Protein AF-A0A944ENP1-F1 (afdb_monomer)

Sequence (180 aa):
MDIEHIDDWATVREHRFENLIALCPTCHRRKGSGPDQIDRKSLRQYKTNLGILNHRYGDTERRLIEVFANLLVKGKIAEDRIIRLGVGSDLLLWYLIQDGYLESRYPDELDVSTSTHQLFRFTPPGIAFLRRWMGARPLDVEDQEPDTAVTYSSEVPQPQRLLQPLSARRKPDDDRSSRC

Structure (mmCIF, N/CA/C/O backbone):
data_AF-A0A944ENP1-F1
#
_entry.id   AF-A0A944ENP1-F1
#
loop_
_atom_site.group_PDB
_atom_site.id
_atom_site.type_symbol
_atom_site.label_atom_id
_atom_site.label_alt_id
_atom_site.label_comp_id
_atom_site.label_asym_id
_atom_site.label_entity_id
_atom_site.label_seq_id
_atom_site.pdbx_PDB_ins_code
_atom_site.Cartn_x
_atom_site.Cartn_y
_atom_site.Cartn_z
_atom_site.occupancy
_atom_site.B_iso_or_equiv
_atom_site.auth_seq_id
_atom_site.auth_comp_id
_atom_site.auth_asym_id
_atom_site.auth_atom_id
_atom_site.pdbx_PDB_model_num
ATOM 1 N N . MET A 1 1 ? -3.125 6.177 25.059 1.00 73.44 1 MET A N 1
ATOM 2 C CA . MET A 1 1 ? -3.191 5.270 23.895 1.00 73.44 1 MET A CA 1
ATOM 3 C C . MET A 1 1 ? -3.490 3.939 24.511 1.00 73.44 1 MET A C 1
ATOM 5 O O . MET A 1 1 ? -2.678 3.502 25.316 1.00 73.44 1 MET A O 1
ATOM 9 N N . ASP A 1 2 ? -4.646 3.371 24.195 1.00 81.00 2 ASP A N 1
ATOM 10 C CA . ASP A 1 2 ? -5.195 2.242 24.942 1.00 81.00 2 ASP A CA 1
ATOM 11 C C . ASP A 1 2 ? -5.498 1.095 23.976 1.00 81.00 2 ASP A C 1
ATOM 13 O O . ASP A 1 2 ? -5.860 1.323 22.815 1.00 81.00 2 ASP A O 1
ATOM 17 N N . ILE A 1 3 ? -5.279 -0.138 24.435 1.00 84.38 3 ILE A N 1
ATOM 18 C CA . ILE A 1 3 ? -5.545 -1.347 23.653 1.00 84.38 3 ILE A CA 1
ATOM 19 C C . ILE A 1 3 ? -7.018 -1.699 23.830 1.00 84.38 3 ILE A C 1
ATOM 21 O O . ILE A 1 3 ? -7.479 -1.898 24.950 1.00 84.38 3 ILE A O 1
ATOM 25 N N . GLU A 1 4 ? -7.731 -1.796 22.716 1.00 86.44 4 GLU A N 1
ATOM 26 C CA . GLU A 1 4 ? -9.165 -2.049 22.669 1.00 86.44 4 GLU A CA 1
ATOM 27 C C . GLU A 1 4 ? -9.454 -3.273 21.800 1.00 86.44 4 GLU A C 1
ATOM 29 O O . GLU A 1 4 ? -8.759 -3.532 20.811 1.00 86.44 4 GLU A O 1
ATOM 34 N N . HIS A 1 5 ? -10.497 -4.025 22.144 1.00 89.50 5 HIS A N 1
ATOM 35 C CA . HIS A 1 5 ? -10.976 -5.098 21.281 1.00 89.50 5 HIS A CA 1
ATOM 36 C C . HIS A 1 5 ? -11.841 -4.531 20.155 1.00 89.50 5 HIS A C 1
ATOM 38 O O . HIS A 1 5 ? -12.653 -3.641 20.383 1.00 89.50 5 HIS A O 1
ATOM 44 N N . ILE A 1 6 ? -11.719 -5.031 18.931 1.00 86.75 6 ILE A N 1
ATOM 45 C CA . ILE A 1 6 ? -12.570 -4.601 17.816 1.00 86.75 6 ILE A CA 1
ATOM 46 C C . ILE A 1 6 ? -14.000 -5.106 18.045 1.00 86.75 6 ILE A C 1
ATOM 48 O O . ILE A 1 6 ? -14.955 -4.326 18.019 1.00 86.75 6 ILE A O 1
ATOM 52 N N . ASP A 1 7 ? -14.131 -6.400 18.324 1.00 86.88 7 ASP A N 1
ATOM 53 C CA . ASP A 1 7 ? -15.343 -7.024 18.839 1.00 86.88 7 ASP A CA 1
ATOM 54 C C . ASP A 1 7 ? -15.352 -6.975 20.358 1.00 86.88 7 ASP A C 1
ATOM 56 O O . ASP A 1 7 ? -14.333 -7.216 21.001 1.00 86.88 7 ASP A O 1
ATOM 60 N N . ASP A 1 8 ? -16.507 -6.679 20.944 1.00 84.44 8 ASP A N 1
ATOM 61 C CA . ASP A 1 8 ? -16.582 -6.404 22.373 1.00 84.44 8 ASP A CA 1
ATOM 62 C C . ASP A 1 8 ? -16.175 -7.616 23.212 1.00 84.44 8 ASP A C 1
ATOM 64 O O . ASP A 1 8 ? -16.537 -8.762 22.923 1.00 84.44 8 ASP A O 1
ATOM 68 N N . TRP A 1 9 ? -15.468 -7.338 24.310 1.00 83.06 9 TRP A N 1
ATOM 69 C CA . TRP A 1 9 ? -15.033 -8.346 25.275 1.00 83.06 9 TRP A CA 1
ATOM 70 C C . TRP A 1 9 ? -16.172 -9.267 25.721 1.00 83.06 9 TRP A C 1
ATOM 72 O O . TRP A 1 9 ? -15.965 -10.467 25.877 1.00 83.06 9 TRP A O 1
ATOM 82 N N . ALA A 1 10 ? -17.384 -8.722 25.876 1.00 83.44 10 ALA A N 1
ATOM 83 C CA . ALA A 1 10 ? -18.570 -9.474 26.278 1.00 83.44 10 ALA A CA 1
ATOM 84 C C . ALA A 1 10 ? -18.846 -10.691 25.378 1.00 83.44 10 ALA A C 1
ATOM 86 O O . ALA A 1 10 ? -19.306 -11.718 25.885 1.00 83.44 10 ALA A O 1
ATOM 87 N N . THR A 1 11 ? -18.530 -10.573 24.086 1.00 82.38 11 THR A N 1
ATOM 88 C CA . THR A 1 11 ? -18.784 -11.583 23.055 1.00 82.38 11 THR A CA 1
ATOM 89 C C . THR A 1 11 ? -17.608 -12.540 22.893 1.00 82.38 11 THR A C 1
ATOM 91 O O . THR A 1 11 ? -17.817 -13.743 22.793 1.00 82.38 11 THR A O 1
ATOM 94 N N . VAL A 1 12 ? -16.380 -12.014 22.862 1.00 84.00 12 VAL A N 1
ATOM 95 C CA . VAL A 1 12 ? -15.192 -12.785 22.456 1.00 84.00 12 VAL A CA 1
ATOM 96 C C . VAL A 1 12 ? -14.441 -13.362 23.660 1.00 84.00 12 VAL A C 1
ATOM 98 O O . VAL A 1 12 ? -14.035 -14.516 23.626 1.00 84.00 12 VAL A O 1
ATOM 101 N N . ARG A 1 13 ? -14.308 -12.606 24.760 1.00 85.44 13 ARG A N 1
ATOM 102 C CA . ARG A 1 13 ? -13.636 -13.026 26.013 1.00 85.44 13 ARG A CA 1
ATOM 103 C C . ARG A 1 13 ? -12.227 -13.620 25.844 1.00 85.44 13 ARG A C 1
ATOM 105 O O . ARG A 1 13 ? -11.740 -14.326 26.722 1.00 85.44 13 ARG A O 1
ATOM 112 N N . GLU A 1 14 ? -11.550 -13.299 24.745 1.00 85.38 14 GLU A N 1
ATOM 113 C CA . GLU A 1 14 ? -10.177 -13.710 24.456 1.00 85.38 14 GLU 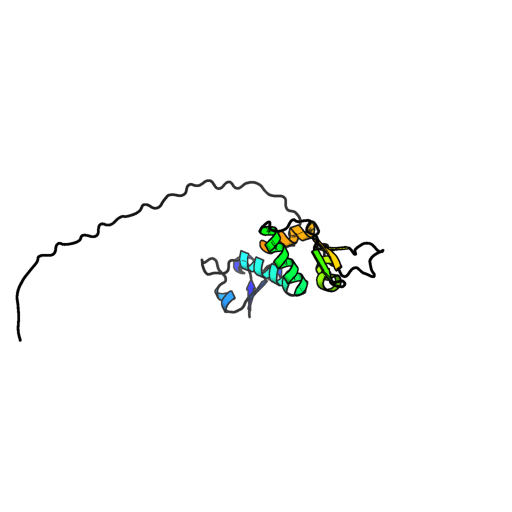A CA 1
ATOM 114 C C . GLU A 1 14 ? -9.365 -12.538 23.886 1.00 85.38 14 GLU A C 1
ATOM 116 O O . GLU A 1 14 ? -9.868 -11.686 23.147 1.00 85.38 14 GLU A O 1
ATOM 121 N N . HIS A 1 15 ? -8.080 -12.483 24.238 1.00 84.94 15 HIS A N 1
ATOM 122 C CA . HIS A 1 15 ? -7.130 -11.479 23.752 1.00 84.94 15 HIS A CA 1
ATOM 123 C C . HIS A 1 15 ? -6.390 -11.987 22.513 1.00 84.94 15 HIS A C 1
ATOM 125 O O . HIS A 1 15 ? -5.171 -12.145 22.518 1.00 84.94 15 HIS A O 1
ATOM 131 N N . ARG A 1 16 ? -7.129 -12.272 21.441 1.00 80.25 16 ARG A N 1
ATOM 132 C CA . ARG A 1 16 ? -6.518 -12.655 20.166 1.00 80.25 16 ARG A CA 1
ATOM 133 C C . ARG A 1 16 ? -5.921 -11.448 19.480 1.00 80.25 16 ARG A C 1
ATOM 135 O O . ARG A 1 16 ? -6.580 -10.409 19.405 1.00 80.25 16 ARG A O 1
ATOM 142 N N . PHE A 1 17 ? -4.711 -11.603 18.939 1.00 79.94 17 PHE A N 1
ATOM 143 C CA . PHE A 1 17 ? -4.033 -10.518 18.242 1.00 79.94 17 PHE A CA 1
ATOM 144 C C . PHE A 1 17 ? -4.961 -9.919 17.198 1.00 79.94 17 PHE A C 1
ATOM 146 O O . PHE A 1 17 ? -5.159 -8.718 17.255 1.00 79.94 17 PHE A O 1
ATOM 153 N N . GLU A 1 18 ? -5.624 -10.730 16.364 1.00 77.75 18 GLU A N 1
ATOM 154 C CA . GLU A 1 18 ? -6.615 -10.350 15.336 1.00 77.75 18 GLU A CA 1
ATOM 155 C C . GLU A 1 18 ? -7.748 -9.440 15.839 1.00 77.75 18 GLU A C 1
ATOM 157 O O . GLU A 1 18 ? -8.203 -8.572 15.091 1.00 77.75 18 GLU A O 1
ATOM 162 N N . ASN A 1 19 ? -8.135 -9.541 17.111 1.00 86.12 19 ASN A N 1
ATOM 163 C CA . ASN A 1 19 ? -9.206 -8.740 17.698 1.00 86.12 19 ASN A CA 1
ATOM 164 C C . ASN A 1 19 ? -8.705 -7.500 18.464 1.00 86.12 19 ASN A C 1
ATOM 166 O O . ASN A 1 19 ? -9.516 -6.693 18.889 1.00 86.12 19 ASN A O 1
ATOM 170 N N . LEU A 1 20 ? -7.397 -7.295 18.644 1.00 88.12 20 LEU A N 1
ATOM 171 C CA . LEU A 1 20 ? -6.864 -6.146 19.393 1.00 88.12 20 LEU A CA 1
ATOM 172 C C . LEU A 1 20 ? -6.434 -4.997 18.472 1.00 88.12 20 LEU A C 1
ATOM 174 O O . LEU A 1 20 ? -5.829 -5.227 17.424 1.00 88.12 20 LEU A O 1
ATOM 178 N N . ILE A 1 21 ? -6.707 -3.753 18.858 1.00 87.69 21 ILE A N 1
ATOM 179 C CA . ILE A 1 21 ? -6.248 -2.552 18.154 1.00 87.69 21 ILE A CA 1
ATOM 180 C C . ILE A 1 21 ? -5.900 -1.441 19.149 1.00 87.69 21 ILE A C 1
ATOM 182 O O . ILE A 1 21 ? -6.599 -1.237 20.137 1.00 87.69 21 ILE A O 1
ATOM 186 N N . ALA A 1 22 ? -4.810 -0.713 18.904 1.00 88.56 22 ALA A N 1
ATOM 187 C CA . ALA A 1 22 ? -4.442 0.440 19.721 1.00 88.56 22 ALA A CA 1
ATOM 188 C C . ALA A 1 22 ? -5.156 1.696 19.201 1.00 88.56 22 ALA A C 1
ATOM 190 O O . ALA A 1 22 ? -4.970 2.083 18.046 1.00 88.56 22 ALA A O 1
ATOM 191 N N . LEU A 1 23 ? -5.962 2.340 20.049 1.00 87.75 23 LEU A N 1
ATOM 192 C CA . LEU A 1 23 ? -6.704 3.556 19.707 1.00 87.75 23 LEU A CA 1
ATOM 193 C C . LEU A 1 23 ? -6.290 4.733 20.599 1.00 87.75 23 LEU A C 1
ATOM 195 O O . LEU A 1 23 ? -5.927 4.582 21.769 1.00 87.75 23 LEU A O 1
ATOM 199 N N . CYS A 1 24 ? -6.365 5.946 20.045 1.00 87.81 24 CYS A N 1
ATOM 200 C CA . CYS A 1 24 ? -6.223 7.169 20.832 1.00 87.81 24 CYS A CA 1
ATOM 201 C C . CYS A 1 24 ? -7.519 7.463 21.613 1.00 87.81 24 CYS A C 1
ATOM 203 O O . CYS A 1 24 ? -8.584 6.983 21.215 1.00 87.81 24 CYS A O 1
ATOM 205 N N . PRO A 1 25 ? -7.486 8.308 22.661 1.00 86.56 25 PRO A N 1
ATOM 206 C CA . PRO A 1 25 ? -8.666 8.582 23.495 1.00 86.56 25 PRO A CA 1
ATOM 207 C C . PRO A 1 25 ? -9.883 9.120 22.724 1.00 86.56 25 PRO A C 1
ATOM 209 O O . PRO A 1 25 ? -11.031 8.962 23.139 1.00 86.56 25 PRO A O 1
ATOM 212 N N . THR A 1 26 ? -9.657 9.782 21.588 1.00 87.88 26 THR A N 1
ATOM 213 C CA . THR A 1 26 ? -10.735 10.277 20.722 1.00 87.88 26 THR A CA 1
ATOM 214 C C . THR A 1 26 ? -11.345 9.158 19.884 1.00 87.88 26 THR A C 1
ATOM 216 O O . THR A 1 26 ? -12.565 9.055 19.824 1.00 87.88 26 THR A O 1
ATOM 219 N N . CYS A 1 27 ? -10.526 8.304 19.262 1.00 86.50 27 CYS A N 1
ATOM 220 C CA . CYS A 1 27 ? -11.020 7.174 18.471 1.00 86.50 27 CYS A CA 1
ATOM 221 C C . CYS A 1 27 ? -11.661 6.099 19.353 1.00 86.50 27 CYS A C 1
ATOM 223 O O . CYS A 1 27 ? -12.649 5.498 18.947 1.00 86.50 27 CYS A O 1
ATOM 225 N N . HIS A 1 28 ? -11.152 5.914 20.574 1.00 88.56 28 HIS A N 1
ATOM 226 C CA . HIS A 1 28 ? -11.710 4.998 21.567 1.00 88.56 28 HIS A CA 1
ATOM 227 C C . HIS A 1 28 ? -13.157 5.363 21.924 1.00 88.56 28 HIS A C 1
ATOM 229 O O . HIS A 1 28 ? -14.058 4.548 21.762 1.00 88.56 28 HIS A O 1
ATOM 235 N N . ARG A 1 29 ? -13.415 6.641 22.244 1.00 87.06 29 ARG A N 1
ATOM 236 C CA . ARG A 1 29 ? -14.772 7.166 22.507 1.00 87.06 29 ARG A CA 1
ATOM 237 C C . ARG A 1 29 ? -15.711 7.133 21.303 1.00 87.06 29 ARG A C 1
ATOM 239 O O . ARG A 1 29 ? -16.916 7.277 21.478 1.00 87.06 29 ARG A O 1
ATOM 246 N N . ARG A 1 30 ? -15.160 7.020 20.093 1.00 88.44 30 ARG A N 1
ATOM 247 C CA . ARG A 1 30 ? -15.928 6.942 18.850 1.00 88.44 30 ARG A CA 1
ATOM 248 C C . ARG A 1 30 ? -16.179 5.506 18.399 1.00 88.44 30 ARG A C 1
ATOM 250 O O . ARG A 1 30 ? -16.817 5.337 17.372 1.00 88.44 30 ARG A O 1
ATOM 257 N N . LYS A 1 31 ? -15.681 4.473 19.081 1.00 87.88 31 LYS A N 1
ATOM 258 C CA . LYS A 1 31 ? -15.993 3.081 18.730 1.00 87.88 31 LYS A CA 1
ATOM 259 C C . LYS A 1 31 ? -17.469 2.801 19.044 1.00 87.88 31 LYS A C 1
ATOM 261 O O . LYS A 1 31 ? -17.883 2.896 20.195 1.00 87.88 31 LYS A O 1
ATOM 266 N N . GLY A 1 32 ? -18.254 2.398 18.044 1.00 84.06 32 GLY A N 1
ATOM 267 C CA . GLY A 1 32 ? -19.673 2.097 18.247 1.00 84.06 32 GLY A CA 1
ATOM 268 C C . GLY A 1 32 ? -20.470 1.950 16.952 1.00 84.06 32 GLY A C 1
ATOM 269 O O . GLY A 1 32 ? -19.908 1.887 15.864 1.00 84.06 32 GLY A O 1
ATOM 270 N N . SER A 1 33 ? -21.798 1.896 17.077 1.00 74.88 33 SER A N 1
ATOM 271 C CA . SER A 1 33 ? -22.729 1.619 15.963 1.00 74.88 33 SER A CA 1
ATOM 272 C C . SER A 1 33 ? -23.537 2.844 15.496 1.00 74.88 33 SER A C 1
ATOM 274 O O . SER A 1 33 ? -24.514 2.691 14.769 1.00 74.88 33 SER A O 1
ATOM 276 N N . GLY A 1 34 ? -23.204 4.046 15.975 1.00 79.62 34 GLY A N 1
ATOM 277 C CA . GLY A 1 34 ? -23.923 5.287 15.654 1.00 79.62 34 GLY A CA 1
ATOM 278 C C . GLY A 1 34 ? -23.440 5.968 14.362 1.00 79.62 34 GLY A C 1
ATOM 279 O O . GLY A 1 34 ? -22.365 5.637 13.871 1.00 79.62 34 GLY A O 1
ATOM 280 N N . PRO A 1 35 ? -24.185 6.964 13.840 1.00 72.19 35 PRO A N 1
ATOM 281 C CA . PRO A 1 35 ? -23.873 7.637 12.571 1.00 72.19 35 PRO A CA 1
ATOM 282 C C . PRO A 1 35 ? -22.510 8.355 12.547 1.00 72.19 35 PRO A C 1
ATOM 284 O O . PRO A 1 35 ? -21.893 8.431 11.491 1.00 72.19 35 PRO A O 1
ATOM 287 N N . ASP A 1 36 ? -22.005 8.805 13.704 1.00 80.94 36 ASP A N 1
ATOM 288 C CA . ASP A 1 36 ? -20.688 9.461 13.844 1.00 80.94 36 ASP A CA 1
ATOM 289 C C . ASP A 1 36 ? -19.614 8.569 14.503 1.00 80.94 36 ASP A C 1
ATOM 291 O O . ASP A 1 36 ? -18.509 9.028 14.843 1.00 80.94 36 ASP A O 1
ATOM 295 N N . GLN A 1 37 ? -19.942 7.292 14.710 1.00 89.31 37 GLN A N 1
ATOM 296 C CA . GLN A 1 37 ? -19.083 6.306 15.357 1.00 89.31 37 GLN A CA 1
ATOM 297 C C . GLN A 1 37 ? -18.292 5.506 14.314 1.00 89.31 37 GLN A C 1
ATOM 299 O O . GLN A 1 37 ? -18.708 5.327 13.174 1.00 89.31 37 GLN A O 1
ATOM 304 N N . ILE A 1 38 ? -17.118 5.038 14.713 1.00 84.06 38 ILE A N 1
ATOM 305 C CA . ILE A 1 38 ? -16.268 4.143 13.947 1.00 84.06 38 ILE A CA 1
ATOM 306 C C . ILE A 1 38 ? -16.832 2.738 14.124 1.00 84.06 38 ILE A C 1
ATOM 308 O O . ILE A 1 38 ? -16.809 2.175 15.225 1.00 84.06 38 ILE A O 1
ATOM 312 N N . ASP A 1 39 ? -17.331 2.182 13.029 1.00 85.62 39 ASP A N 1
ATOM 313 C CA . ASP A 1 39 ? -17.854 0.831 13.012 1.00 85.62 39 ASP A CA 1
ATOM 314 C C . ASP A 1 39 ? -16.726 -0.212 13.096 1.00 85.62 39 ASP A C 1
ATOM 316 O O . ASP A 1 39 ? -15.553 0.021 12.783 1.00 85.62 39 ASP A O 1
ATOM 320 N N . ARG A 1 40 ? -17.092 -1.426 13.519 1.00 84.94 40 ARG A N 1
ATOM 321 C CA . ARG A 1 40 ? -16.131 -2.531 13.660 1.00 84.94 40 ARG A CA 1
ATOM 322 C C . ARG A 1 40 ? -15.489 -2.895 12.325 1.00 84.94 40 ARG A C 1
ATOM 324 O O . ARG A 1 40 ? -14.326 -3.290 12.292 1.00 84.94 40 ARG A O 1
ATOM 331 N N . LYS A 1 41 ? -16.225 -2.742 11.219 1.00 81.56 41 LYS A N 1
ATOM 332 C CA . LYS A 1 41 ? -15.702 -2.977 9.871 1.00 81.56 41 LYS A CA 1
ATOM 333 C C . LYS A 1 41 ? -14.566 -2.005 9.553 1.00 81.56 41 LYS A C 1
ATOM 335 O O . LYS A 1 41 ? -13.502 -2.476 9.160 1.00 81.56 41 LYS A O 1
ATOM 340 N N . SER A 1 42 ? -14.733 -0.705 9.810 1.00 79.19 42 SER A N 1
ATOM 341 C CA . SER A 1 42 ? -13.663 0.284 9.631 1.00 79.19 42 SER A CA 1
ATOM 342 C C . SER A 1 42 ? -12.485 0.042 10.570 1.00 79.19 42 SER A C 1
ATOM 344 O O . SER A 1 42 ? -11.348 0.259 10.170 1.00 79.19 42 SER A O 1
ATOM 346 N N . LEU A 1 43 ? -12.705 -0.445 11.797 1.00 85.00 43 LEU A N 1
ATOM 347 C CA . LEU A 1 43 ? -11.597 -0.792 12.700 1.00 85.00 43 LEU A CA 1
ATOM 348 C C . LEU A 1 43 ? -10.778 -1.986 12.191 1.00 85.00 43 LEU A C 1
ATOM 350 O O . LEU A 1 43 ? -9.548 -1.921 12.199 1.00 85.00 43 LEU A O 1
ATOM 354 N N . ARG A 1 44 ? -11.430 -3.049 11.695 1.00 82.81 44 ARG A N 1
ATOM 355 C CA . ARG A 1 44 ? -10.731 -4.173 11.041 1.00 82.81 44 ARG A CA 1
ATOM 356 C C . ARG A 1 44 ? -9.969 -3.698 9.808 1.00 82.81 44 ARG A C 1
ATOM 358 O O . ARG A 1 44 ? -8.799 -4.025 9.649 1.00 82.81 44 ARG A O 1
ATOM 365 N N . GLN A 1 45 ? -10.613 -2.864 8.997 1.00 77.25 45 GLN A N 1
ATOM 366 C CA . GLN A 1 45 ? -10.030 -2.251 7.810 1.00 77.25 45 GLN A CA 1
ATOM 367 C C . GLN A 1 45 ? -8.774 -1.436 8.143 1.00 77.25 45 GLN A C 1
ATOM 369 O O . GLN A 1 45 ? -7.717 -1.618 7.543 1.00 77.25 45 GLN A O 1
ATOM 374 N N . TYR A 1 46 ? -8.878 -0.560 9.142 1.00 79.62 46 TYR A N 1
ATOM 375 C CA . TYR A 1 46 ? -7.779 0.266 9.620 1.00 79.62 46 TYR A CA 1
ATOM 376 C C . TYR A 1 46 ? -6.624 -0.592 10.136 1.00 79.62 46 TYR A C 1
ATOM 378 O O . TYR A 1 46 ? -5.473 -0.319 9.816 1.00 79.62 46 TYR A O 1
ATOM 386 N N . LYS A 1 47 ? -6.914 -1.674 10.861 1.00 80.69 47 LYS A N 1
ATOM 387 C CA . LYS A 1 47 ? -5.898 -2.599 11.360 1.00 80.69 47 L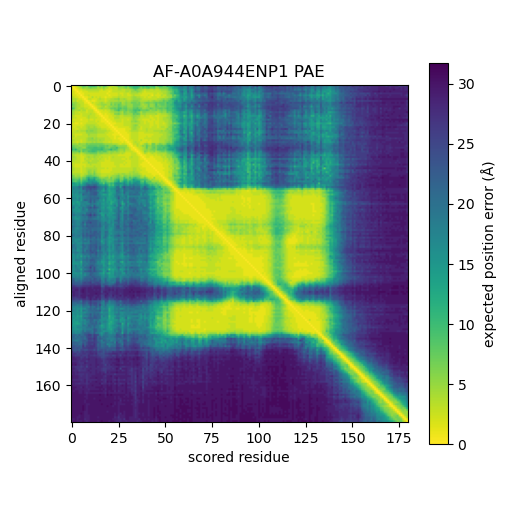YS A CA 1
ATOM 388 C C . LYS A 1 47 ? -5.177 -3.375 10.260 1.00 80.69 47 LYS A C 1
ATOM 390 O O . LYS A 1 47 ? -3.953 -3.461 10.300 1.00 80.69 47 LYS A O 1
ATOM 395 N N . THR A 1 48 ? -5.906 -3.932 9.296 1.00 70.94 48 THR A N 1
ATOM 396 C CA . THR A 1 48 ? -5.304 -4.595 8.130 1.00 70.94 48 THR A CA 1
ATOM 397 C C . THR A 1 48 ? -4.380 -3.624 7.406 1.00 70.94 48 THR A C 1
ATOM 399 O O . THR A 1 48 ? -3.227 -3.953 7.130 1.00 70.94 48 THR A O 1
ATOM 402 N N . ASN A 1 49 ? -4.850 -2.394 7.186 1.00 68.75 49 ASN A N 1
ATOM 403 C CA . ASN A 1 49 ? -4.041 -1.355 6.571 1.00 68.75 49 ASN A CA 1
ATOM 404 C C . ASN A 1 49 ? -2.818 -1.025 7.429 1.00 68.75 49 ASN A C 1
ATOM 406 O O . ASN A 1 49 ? -1.728 -0.966 6.887 1.00 68.75 49 ASN A O 1
ATOM 410 N N . LEU A 1 50 ? -2.938 -0.888 8.752 1.00 71.44 50 LEU A N 1
ATOM 411 C CA . LEU A 1 50 ? -1.785 -0.672 9.633 1.00 71.44 50 LEU A CA 1
ATOM 412 C C . LEU A 1 50 ? -0.761 -1.810 9.555 1.00 71.44 50 LEU A C 1
ATOM 414 O O . LEU A 1 50 ? 0.433 -1.529 9.541 1.00 71.44 50 LEU A O 1
ATOM 418 N N . GLY A 1 51 ? -1.198 -3.069 9.477 1.00 64.25 51 GLY A N 1
ATOM 419 C CA . GLY A 1 51 ? -0.301 -4.221 9.339 1.00 64.25 51 GLY A CA 1
ATOM 420 C C . GLY A 1 51 ? 0.509 -4.188 8.041 1.00 64.25 51 GLY A C 1
ATOM 421 O O . GLY A 1 51 ? 1.699 -4.494 8.044 1.00 64.25 51 GLY A O 1
ATOM 422 N N . ILE A 1 52 ? -0.113 -3.741 6.948 1.00 60.53 52 ILE A N 1
ATOM 423 C CA . ILE A 1 52 ? 0.546 -3.595 5.645 1.00 60.53 52 ILE A CA 1
ATOM 424 C C . ILE A 1 52 ? 1.412 -2.321 5.593 1.00 60.53 52 ILE A C 1
ATOM 426 O O . ILE A 1 52 ? 2.518 -2.331 5.052 1.00 60.53 52 ILE A O 1
ATOM 430 N N . LEU A 1 53 ? 0.919 -1.223 6.170 1.00 56.34 53 LEU A N 1
ATOM 431 C CA . LEU A 1 53 ? 1.515 0.110 6.093 1.00 56.34 53 LEU A CA 1
ATOM 432 C C . LEU A 1 53 ? 2.714 0.297 7.027 1.00 56.34 53 LEU A C 1
ATOM 434 O O . LEU A 1 53 ? 3.623 1.038 6.663 1.00 56.34 53 LEU A O 1
ATOM 438 N N . ASN A 1 54 ? 2.723 -0.317 8.217 1.00 61.19 54 ASN A N 1
ATOM 439 C CA . ASN A 1 54 ? 3.716 0.046 9.231 1.00 61.19 54 ASN A CA 1
ATOM 440 C C . ASN A 1 54 ? 5.063 -0.671 9.120 1.00 61.19 54 ASN A C 1
ATOM 442 O O . ASN A 1 54 ? 6.028 -0.115 9.634 1.00 61.19 54 ASN A O 1
ATOM 446 N N . HIS A 1 55 ? 5.189 -1.837 8.469 1.00 60.38 55 HIS A N 1
ATOM 447 C CA . HIS A 1 55 ? 6.483 -2.549 8.495 1.00 60.38 55 HIS A CA 1
ATOM 448 C C . HIS A 1 55 ? 6.909 -3.317 7.237 1.00 60.38 55 HIS A C 1
ATOM 450 O O . HIS A 1 55 ? 8.064 -3.735 7.199 1.00 60.38 55 HIS A O 1
ATOM 456 N N . ARG A 1 56 ? 6.057 -3.507 6.217 1.00 73.62 56 ARG A N 1
ATOM 457 C CA . ARG A 1 56 ? 6.446 -4.306 5.036 1.00 73.62 56 ARG A CA 1
ATOM 458 C C . ARG A 1 56 ? 6.804 -3.475 3.807 1.00 73.62 56 ARG A C 1
ATOM 460 O O . ARG A 1 56 ? 7.802 -3.784 3.177 1.00 73.62 56 ARG A O 1
ATOM 467 N N . TYR A 1 57 ? 6.037 -2.428 3.489 1.00 84.75 57 TYR A N 1
ATOM 468 C CA . TYR A 1 57 ? 6.273 -1.615 2.287 1.00 84.75 57 TYR A CA 1
ATOM 469 C C . TYR A 1 57 ? 6.785 -0.207 2.613 1.00 84.75 57 TYR A C 1
ATOM 471 O O . TYR A 1 57 ? 6.216 0.515 3.443 1.00 84.75 57 TYR A O 1
ATOM 479 N N . GLY A 1 58 ? 7.844 0.206 1.916 1.00 83.81 58 GLY A N 1
ATOM 480 C CA . GLY A 1 58 ? 8.426 1.543 2.013 1.00 83.81 58 GLY A CA 1
ATOM 481 C C . GLY A 1 58 ? 7.507 2.642 1.463 1.00 83.81 58 GLY A C 1
ATOM 482 O O . GLY A 1 58 ? 6.474 2.376 0.849 1.00 83.81 58 GLY A O 1
ATOM 483 N N . ASP A 1 59 ? 7.877 3.911 1.659 1.00 85.69 59 ASP A N 1
ATOM 484 C CA . ASP A 1 59 ? 7.070 5.051 1.186 1.00 85.69 59 ASP A CA 1
ATOM 485 C C . ASP A 1 59 ? 6.872 5.045 -0.338 1.00 85.69 59 ASP A C 1
ATOM 487 O O . ASP A 1 59 ? 5.776 5.335 -0.823 1.00 85.69 59 ASP A O 1
ATOM 491 N N . THR A 1 60 ? 7.916 4.702 -1.099 1.00 89.94 60 THR A N 1
ATOM 492 C CA . THR A 1 60 ? 7.862 4.633 -2.567 1.00 89.94 60 THR A CA 1
ATOM 493 C C . THR A 1 60 ? 6.880 3.565 -3.036 1.00 89.94 60 THR A C 1
ATOM 495 O O . THR A 1 60 ? 6.022 3.847 -3.873 1.00 89.94 60 THR A O 1
ATOM 498 N N . GLU A 1 61 ? 6.953 2.367 -2.458 1.00 90.94 61 GLU A N 1
ATOM 499 C CA . GLU A 1 61 ? 6.036 1.262 -2.750 1.00 90.94 61 GLU A CA 1
ATOM 500 C C . GLU A 1 61 ? 4.601 1.647 -2.413 1.00 90.94 61 GLU A C 1
ATOM 502 O O . GLU A 1 61 ? 3.714 1.510 -3.250 1.00 90.94 61 GLU A O 1
ATOM 507 N N . ARG A 1 62 ? 4.372 2.222 -1.225 1.00 87.25 62 ARG A N 1
ATOM 508 C CA . ARG A 1 62 ? 3.041 2.674 -0.799 1.00 87.25 62 ARG A CA 1
ATOM 509 C C . ARG A 1 62 ? 2.440 3.691 -1.767 1.00 87.25 62 ARG A C 1
ATOM 511 O O . ARG A 1 62 ? 1.281 3.548 -2.153 1.00 87.25 62 ARG A O 1
ATOM 518 N N . ARG A 1 63 ? 3.226 4.674 -2.216 1.00 90.00 63 ARG A N 1
ATOM 519 C CA . ARG A 1 63 ? 2.779 5.6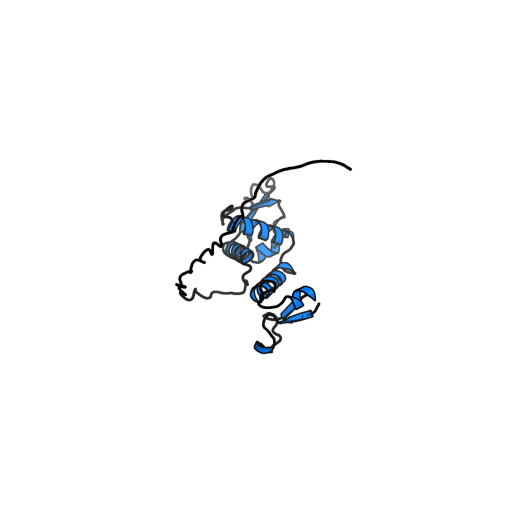56 -3.218 1.00 90.00 63 ARG A CA 1
ATOM 520 C C . ARG A 1 63 ? 2.482 5.008 -4.566 1.00 90.00 63 ARG A C 1
ATOM 522 O O . ARG A 1 63 ? 1.487 5.361 -5.195 1.00 90.00 63 ARG A O 1
ATOM 529 N N . LEU A 1 64 ? 3.315 4.066 -5.009 1.00 92.25 64 LEU A N 1
ATOM 530 C CA . LEU A 1 64 ? 3.083 3.333 -6.252 1.00 92.25 64 LEU A CA 1
ATOM 531 C C . LEU A 1 64 ? 1.752 2.572 -6.188 1.00 92.25 64 LEU A C 1
ATOM 533 O O . LEU A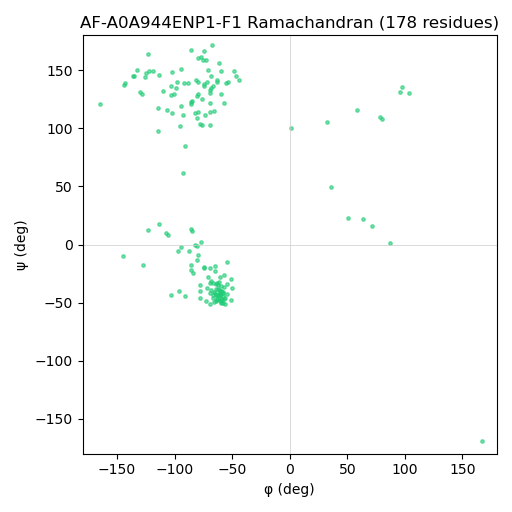 1 64 ? 0.914 2.729 -7.075 1.00 92.25 64 LEU A O 1
ATOM 537 N N . ILE A 1 65 ? 1.538 1.807 -5.116 1.00 91.06 65 ILE A N 1
ATOM 538 C CA . ILE A 1 65 ? 0.308 1.048 -4.863 1.00 91.06 65 ILE A CA 1
ATOM 539 C C . ILE A 1 65 ? -0.904 1.980 -4.881 1.00 91.06 65 ILE A C 1
ATOM 541 O O . ILE A 1 65 ? -1.859 1.727 -5.610 1.00 91.06 65 ILE A O 1
ATOM 545 N N . GLU A 1 66 ? -0.861 3.081 -4.128 1.00 87.44 66 GLU A N 1
ATOM 546 C CA . GLU A 1 66 ? -1.971 4.030 -4.032 1.00 87.44 66 GLU A CA 1
ATOM 547 C C . GLU A 1 66 ? -2.331 4.636 -5.394 1.00 87.44 66 GLU A C 1
ATOM 549 O O . GLU A 1 66 ? -3.505 4.668 -5.772 1.00 87.44 66 GLU A O 1
ATOM 554 N N . VAL A 1 67 ? -1.336 5.093 -6.158 1.00 90.50 67 VAL A N 1
ATOM 555 C CA . VAL A 1 67 ? -1.561 5.688 -7.481 1.00 90.50 67 VAL A CA 1
ATOM 556 C C . VAL A 1 67 ? -2.149 4.656 -8.440 1.00 90.50 67 VAL A C 1
ATOM 558 O O . VAL A 1 67 ? -3.163 4.928 -9.088 1.00 90.50 67 VAL A O 1
ATOM 561 N N . PHE A 1 68 ? -1.559 3.463 -8.521 1.00 92.75 68 PHE A N 1
ATOM 562 C CA . PHE A 1 68 ? -1.998 2.439 -9.466 1.00 92.75 68 PHE A CA 1
ATOM 563 C C . PHE A 1 68 ? -3.360 1.858 -9.106 1.00 92.75 68 PHE A C 1
ATOM 565 O O . PHE A 1 68 ? -4.205 1.723 -9.988 1.00 92.75 68 PHE A O 1
ATOM 572 N N . ALA A 1 69 ? -3.627 1.600 -7.827 1.00 89.62 69 ALA A N 1
ATOM 573 C CA . ALA A 1 69 ? -4.929 1.125 -7.380 1.00 89.62 69 ALA A CA 1
ATOM 574 C C . ALA A 1 69 ? -6.041 2.136 -7.717 1.00 89.62 69 ALA A C 1
ATOM 576 O O . ALA A 1 69 ? -7.088 1.765 -8.253 1.00 89.62 69 ALA A O 1
ATOM 577 N N . ASN A 1 70 ? -5.787 3.432 -7.501 1.00 87.19 70 ASN A N 1
ATOM 578 C CA . ASN A 1 70 ? -6.722 4.499 -7.856 1.00 87.19 70 ASN A CA 1
ATOM 579 C C . ASN A 1 70 ? -6.970 4.603 -9.366 1.00 87.19 70 ASN A C 1
ATOM 581 O O . ASN A 1 70 ? -8.109 4.806 -9.795 1.00 87.19 70 ASN A O 1
ATOM 585 N N . LEU A 1 71 ? -5.916 4.518 -10.181 1.00 89.69 71 LEU A N 1
ATOM 586 C CA . LEU A 1 71 ? -6.037 4.596 -11.636 1.00 89.69 71 LEU A CA 1
ATOM 587 C C . LEU A 1 71 ? -6.757 3.372 -12.208 1.00 89.69 71 LEU A C 1
ATOM 589 O O . LEU A 1 71 ? -7.589 3.528 -13.102 1.00 89.69 71 LEU A O 1
ATOM 593 N N . LEU A 1 72 ? -6.473 2.186 -11.669 1.00 89.06 72 LEU A N 1
ATOM 594 C CA . LEU A 1 72 ? -7.061 0.926 -12.105 1.00 89.06 72 LEU A CA 1
ATOM 595 C C . LEU A 1 72 ? -8.568 0.887 -11.829 1.00 89.06 72 LEU A C 1
ATOM 597 O O . LEU A 1 72 ? -9.352 0.627 -12.736 1.00 89.06 72 LEU A O 1
ATOM 601 N N . VAL A 1 73 ? -8.996 1.222 -10.606 1.00 83.44 73 VAL A N 1
ATOM 602 C CA . VAL A 1 73 ? -10.426 1.234 -10.237 1.00 83.44 73 VAL A CA 1
ATOM 603 C C . VAL A 1 73 ? -11.216 2.266 -11.041 1.00 83.44 73 VAL A C 1
ATOM 605 O O . VAL A 1 73 ? -12.371 2.035 -11.387 1.00 83.44 73 VAL A O 1
ATOM 608 N N . LYS A 1 74 ? -10.594 3.396 -11.390 1.00 86.81 74 LYS A N 1
ATOM 609 C CA . LYS A 1 74 ? -11.206 4.418 -12.253 1.00 86.81 74 LYS A CA 1
ATOM 610 C C . LYS A 1 74 ? -11.192 4.040 -13.740 1.00 86.81 74 LYS A C 1
ATOM 612 O O . LYS A 1 74 ? -11.593 4.865 -14.556 1.00 86.81 74 LYS A O 1
ATOM 617 N N . GLY A 1 75 ? -10.689 2.855 -14.099 1.00 87.88 75 GLY A N 1
ATOM 618 C CA . GLY A 1 75 ? -10.574 2.391 -15.482 1.00 87.88 75 GLY A CA 1
ATOM 619 C C . GLY A 1 75 ? -9.634 3.239 -16.343 1.00 87.88 75 GLY A C 1
ATOM 620 O O . GLY A 1 75 ? -9.771 3.263 -17.561 1.00 87.88 75 GLY A O 1
ATOM 621 N N . LYS A 1 76 ? -8.704 3.985 -15.728 1.00 89.25 76 LYS A N 1
ATOM 622 C CA . LYS A 1 76 ? -7.781 4.892 -16.436 1.00 89.25 76 LYS A CA 1
ATOM 623 C C . LYS A 1 76 ? -6.521 4.199 -16.944 1.00 89.25 76 LYS A C 1
ATOM 625 O O . LYS A 1 76 ? -5.813 4.761 -17.776 1.00 89.25 76 LYS A O 1
ATOM 630 N N . ILE A 1 77 ? -6.219 3.018 -16.415 1.00 89.88 77 ILE A N 1
ATOM 631 C CA . ILE A 1 77 ? -5.119 2.163 -16.856 1.00 89.88 77 ILE A CA 1
ATOM 632 C C . ILE A 1 77 ? -5.634 0.736 -17.024 1.00 89.88 77 ILE A C 1
ATOM 634 O O . ILE A 1 77 ? -6.558 0.325 -16.323 1.00 89.88 77 ILE A O 1
ATOM 638 N N . ALA A 1 78 ? -5.022 -0.001 -17.946 1.00 90.69 78 ALA A N 1
ATOM 639 C CA . ALA A 1 78 ? -5.235 -1.433 -18.096 1.00 90.69 78 ALA A CA 1
ATOM 640 C C . ALA A 1 78 ? -4.421 -2.222 -17.055 1.00 90.69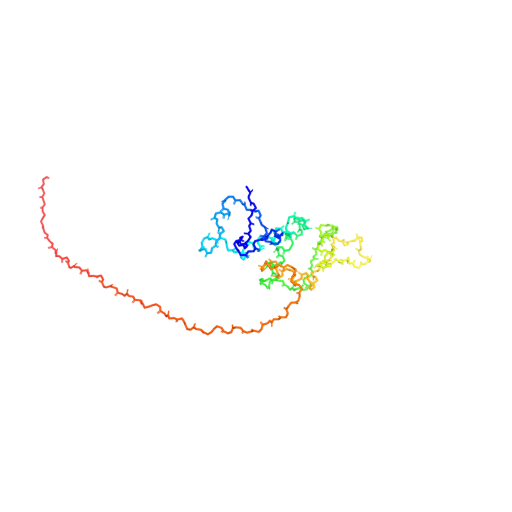 78 ALA A C 1
ATOM 642 O O . ALA A 1 78 ? -3.455 -1.711 -16.484 1.00 90.69 78 ALA A O 1
ATOM 643 N N . GLU A 1 79 ? -4.810 -3.471 -16.817 1.00 88.94 79 GLU A N 1
ATOM 644 C CA . GLU A 1 79 ? -4.151 -4.371 -15.857 1.00 88.94 79 GLU A CA 1
ATOM 645 C C . GLU A 1 79 ? -2.750 -4.791 -16.299 1.00 88.94 79 GLU A C 1
ATOM 647 O O . GLU A 1 79 ? -1.858 -4.969 -15.479 1.00 88.94 79 GLU A O 1
ATOM 652 N N . ASP A 1 80 ? -2.528 -4.887 -17.604 1.00 88.44 80 ASP A N 1
ATOM 653 C CA . ASP A 1 80 ? -1.254 -5.253 -18.218 1.00 88.44 80 ASP A CA 1
ATOM 654 C C . ASP A 1 80 ? -0.313 -4.052 -18.416 1.00 88.44 80 ASP A C 1
ATOM 656 O O . ASP A 1 80 ? 0.695 -4.145 -19.123 1.00 88.44 80 ASP A O 1
ATOM 660 N N . ARG A 1 81 ? -0.620 -2.907 -17.791 1.00 91.31 81 ARG A N 1
ATOM 661 C CA . ARG A 1 81 ? 0.139 -1.666 -17.953 1.00 91.31 81 ARG A CA 1
ATOM 662 C C . ARG A 1 81 ? 1.613 -1.858 -17.590 1.00 91.31 81 ARG A C 1
ATOM 664 O O . ARG A 1 81 ? 1.961 -2.135 -16.445 1.00 91.31 81 ARG A O 1
ATOM 671 N N . ILE A 1 82 ? 2.478 -1.572 -18.561 1.00 91.06 82 ILE A N 1
ATOM 672 C CA . ILE A 1 82 ? 3.928 -1.496 -18.362 1.00 91.06 82 ILE A CA 1
ATOM 673 C C . ILE A 1 82 ? 4.290 -0.148 -17.728 1.00 91.06 82 ILE A C 1
ATOM 675 O O . ILE A 1 82 ? 3.905 0.920 -18.218 1.00 91.06 82 ILE A O 1
ATOM 679 N N . ILE A 1 83 ? 5.060 -0.210 -16.648 1.00 92.00 83 ILE A N 1
ATOM 680 C CA . ILE A 1 83 ? 5.603 0.924 -15.906 1.00 92.00 83 ILE A CA 1
ATOM 681 C C . ILE A 1 83 ? 7.078 1.054 -16.277 1.00 92.00 83 ILE A C 1
ATOM 683 O O . ILE A 1 83 ? 7.822 0.080 -16.220 1.00 92.00 83 ILE A O 1
ATOM 687 N N . ARG A 1 84 ? 7.507 2.253 -16.668 1.00 91.19 84 ARG A N 1
ATOM 688 C CA . ARG A 1 84 ? 8.911 2.549 -16.969 1.00 91.19 84 ARG A CA 1
ATOM 689 C C . ARG A 1 84 ? 9.473 3.387 -15.837 1.00 91.19 84 ARG A C 1
ATOM 691 O O . ARG A 1 84 ? 9.003 4.504 -15.637 1.00 91.19 84 ARG A O 1
ATOM 698 N N . LEU A 1 85 ? 10.443 2.854 -15.108 1.00 90.25 85 LEU A N 1
ATOM 699 C CA . LEU A 1 85 ? 11.142 3.574 -14.042 1.00 90.25 85 LEU A CA 1
ATOM 700 C C . LEU A 1 85 ? 12.640 3.578 -14.326 1.00 90.25 85 LEU A C 1
ATOM 702 O O . LEU A 1 85 ? 13.105 2.802 -15.154 1.00 90.25 85 LEU A O 1
ATOM 706 N N . GLY A 1 86 ? 13.388 4.456 -13.661 1.00 88.44 86 GLY A N 1
ATOM 707 C CA . GLY A 1 86 ? 14.843 4.497 -13.804 1.00 88.44 86 GLY A CA 1
ATOM 708 C C . GLY A 1 86 ? 15.503 3.189 -13.357 1.00 88.44 86 GLY A C 1
ATOM 709 O O . GLY A 1 86 ? 14.946 2.449 -12.541 1.00 88.44 86 GLY A O 1
ATOM 710 N N . VAL A 1 87 ? 16.697 2.908 -13.875 1.00 85.50 87 VAL A N 1
ATOM 711 C CA . VAL A 1 87 ? 17.516 1.776 -13.409 1.00 85.50 87 VAL A CA 1
ATOM 712 C C . VAL A 1 87 ? 17.752 1.876 -11.894 1.00 85.50 87 VAL A C 1
ATOM 714 O O . VAL A 1 87 ? 17.965 2.967 -11.370 1.00 85.50 87 VAL A O 1
ATOM 717 N N . GLY A 1 88 ? 17.681 0.745 -11.190 1.00 86.12 88 GLY A N 1
ATOM 718 C CA . GLY A 1 88 ? 17.811 0.667 -9.729 1.00 86.12 88 GLY A CA 1
ATOM 719 C C . GLY A 1 88 ? 16.499 0.877 -8.964 1.00 86.12 88 GLY A C 1
ATOM 720 O O . GLY A 1 88 ? 16.490 0.854 -7.733 1.00 86.12 88 GLY A O 1
ATOM 721 N N . SER A 1 89 ? 15.380 1.088 -9.667 1.00 91.38 89 SER A N 1
ATOM 722 C CA . SER A 1 89 ? 14.061 1.209 -9.027 1.00 91.38 89 SER A CA 1
ATOM 723 C C . SER A 1 89 ? 13.573 -0.110 -8.427 1.00 91.38 89 SER A C 1
ATOM 725 O O . SER A 1 89 ? 12.726 -0.096 -7.540 1.00 91.38 89 SER A O 1
ATOM 727 N N . ASP A 1 90 ? 14.117 -1.241 -8.869 1.00 90.75 90 ASP A N 1
ATOM 728 C CA . ASP A 1 90 ? 13.888 -2.567 -8.298 1.00 90.75 90 ASP A CA 1
ATOM 729 C C . ASP A 1 90 ? 14.255 -2.643 -6.810 1.00 90.75 90 ASP A C 1
ATOM 731 O O . ASP A 1 90 ? 13.513 -3.248 -6.041 1.00 90.75 90 ASP A O 1
ATOM 735 N N . LEU A 1 91 ? 15.313 -1.951 -6.372 1.00 91.38 91 LEU A N 1
ATOM 736 C CA . LEU A 1 91 ? 15.667 -1.850 -4.949 1.00 91.38 91 LEU A CA 1
ATOM 737 C C . LEU A 1 91 ? 14.592 -1.129 -4.129 1.00 91.38 91 LEU A C 1
ATOM 739 O O . LEU A 1 91 ? 14.311 -1.505 -2.993 1.0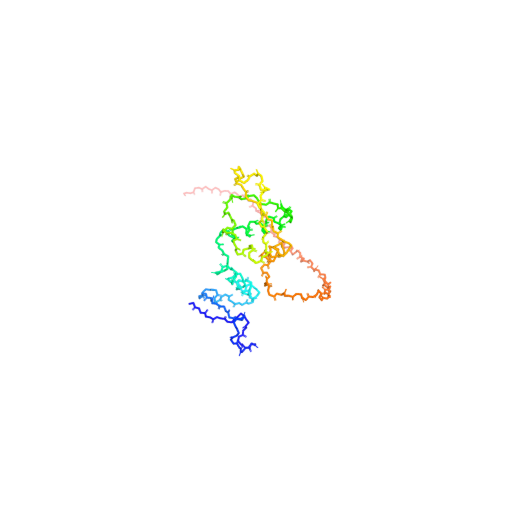0 91.38 91 LEU A O 1
ATOM 743 N N . LEU A 1 92 ? 13.983 -0.088 -4.702 1.00 92.00 92 LEU A N 1
ATOM 744 C CA . LEU A 1 92 ? 12.926 0.677 -4.037 1.00 92.00 92 LEU A CA 1
ATOM 745 C C . LEU A 1 92 ? 11.601 -0.080 -3.988 1.00 92.00 92 LEU A C 1
ATOM 747 O O . LEU A 1 92 ? 10.743 0.288 -3.194 1.00 92.00 92 LEU A O 1
ATOM 751 N N . LEU A 1 93 ? 11.431 -1.080 -4.855 1.00 93.62 93 LEU A N 1
ATOM 752 C CA . LEU A 1 93 ? 10.215 -1.878 -5.018 1.00 93.62 93 LEU A CA 1
ATOM 753 C C . LEU A 1 93 ? 10.427 -3.340 -4.609 1.00 93.62 93 LEU A C 1
ATOM 755 O O . LEU A 1 93 ? 9.659 -4.220 -5.006 1.00 93.62 93 LEU A O 1
ATOM 759 N N . TRP A 1 94 ? 11.497 -3.598 -3.855 1.00 90.81 94 TRP A N 1
ATOM 760 C CA . TRP A 1 94 ? 11.988 -4.938 -3.582 1.00 90.81 94 TRP A CA 1
ATOM 761 C C . TRP A 1 94 ? 10.935 -5.827 -2.924 1.00 90.81 94 TRP A C 1
ATOM 763 O O . TRP A 1 94 ? 10.793 -6.982 -3.315 1.00 90.81 94 TRP A O 1
ATOM 773 N N . TYR A 1 95 ? 10.153 -5.310 -1.975 1.00 90.56 95 TYR A N 1
ATOM 774 C CA . TYR A 1 95 ? 9.163 -6.126 -1.277 1.00 90.56 95 TYR A CA 1
ATOM 775 C C . TYR A 1 95 ? 7.980 -6.469 -2.177 1.00 90.56 95 TYR A C 1
ATOM 777 O O . TYR A 1 95 ? 7.500 -7.597 -2.144 1.00 90.56 95 TYR A O 1
ATOM 785 N N . LEU A 1 96 ? 7.543 -5.549 -3.041 1.00 92.12 96 LEU A N 1
ATOM 786 C CA . LEU A 1 96 ? 6.515 -5.855 -4.044 1.00 92.12 96 LEU A CA 1
ATOM 787 C C . LEU A 1 96 ? 6.964 -6.931 -5.040 1.00 92.12 96 LEU A C 1
ATOM 789 O O . LEU A 1 96 ? 6.141 -7.734 -5.487 1.00 92.12 96 LEU A O 1
ATOM 793 N N . ILE A 1 97 ? 8.255 -6.950 -5.380 1.00 92.62 97 ILE A N 1
ATOM 794 C CA . ILE A 1 97 ? 8.846 -7.973 -6.248 1.00 92.62 97 ILE A CA 1
ATOM 795 C C . ILE A 1 97 ? 8.956 -9.305 -5.508 1.00 92.62 97 ILE A C 1
ATOM 797 O O . ILE A 1 97 ? 8.519 -10.333 -6.020 1.00 92.62 97 ILE A O 1
ATOM 801 N N . GLN A 1 98 ? 9.493 -9.287 -4.287 1.00 88.56 98 GLN A N 1
ATOM 802 C CA . GLN A 1 98 ? 9.665 -10.472 -3.450 1.00 88.56 98 GLN A CA 1
ATOM 803 C C . GLN A 1 98 ? 8.325 -11.161 -3.150 1.00 88.56 98 GLN A C 1
ATOM 805 O O . GLN A 1 98 ? 8.253 -12.387 -3.120 1.00 88.56 98 GLN A O 1
ATOM 810 N N . ASP A 1 99 ? 7.259 -10.377 -2.984 1.00 88.00 99 ASP A N 1
ATOM 811 C CA . ASP A 1 99 ? 5.902 -10.870 -2.731 1.00 88.00 99 ASP A CA 1
ATOM 812 C C . ASP A 1 99 ? 5.181 -11.332 -4.006 1.00 88.00 99 ASP A C 1
ATOM 814 O O . ASP A 1 99 ? 4.035 -11.777 -3.953 1.00 88.00 99 ASP A O 1
ATOM 818 N N . GLY A 1 100 ? 5.833 -11.220 -5.166 1.00 91.38 100 GLY A N 1
ATOM 819 C CA . GLY A 1 100 ? 5.286 -11.644 -6.449 1.00 91.38 100 GLY A CA 1
ATOM 820 C C . GLY A 1 100 ? 4.155 -10.757 -6.963 1.00 91.38 100 GLY A C 1
ATOM 821 O O . GLY A 1 100 ? 3.431 -11.169 -7.867 1.00 91.38 100 GLY A O 1
ATOM 822 N N . TYR A 1 101 ? 3.979 -9.548 -6.421 1.00 93.88 101 TYR A N 1
ATOM 823 C CA . TYR A 1 101 ? 2.986 -8.579 -6.896 1.00 93.88 101 TYR A CA 1
ATOM 824 C C . TYR A 1 101 ? 3.488 -7.756 -8.079 1.00 93.88 101 TYR A C 1
ATOM 826 O O . TYR A 1 101 ? 2.683 -7.265 -8.874 1.00 93.88 101 TYR A O 1
ATOM 834 N N . LEU A 1 102 ? 4.805 -7.622 -8.212 1.00 95.19 102 LEU A N 1
ATOM 835 C CA . LEU A 1 102 ? 5.444 -6.864 -9.272 1.00 95.19 102 LEU A CA 1
ATOM 836 C C . LEU A 1 102 ? 6.532 -7.700 -9.948 1.00 95.19 102 LEU A C 1
ATOM 838 O O . LEU A 1 102 ? 7.390 -8.277 -9.294 1.00 95.19 102 LEU A O 1
ATOM 842 N N . GLU A 1 103 ? 6.522 -7.734 -11.273 1.00 94.44 103 GLU A N 1
ATOM 843 C CA . GLU A 1 103 ? 7.608 -8.289 -12.076 1.00 94.44 103 GLU A CA 1
ATOM 844 C C . GLU A 1 103 ? 8.491 -7.155 -12.583 1.00 94.44 103 GLU A C 1
ATOM 846 O O . GLU A 1 103 ? 7.980 -6.160 -13.102 1.00 94.44 103 GLU A O 1
ATOM 851 N N . SER A 1 104 ? 9.809 -7.332 -12.475 1.00 91.19 104 SER A N 1
ATOM 852 C CA . SER A 1 104 ? 10.806 -6.482 -13.126 1.00 91.19 104 SER A CA 1
ATOM 853 C C . SER A 1 104 ? 11.374 -7.196 -14.350 1.00 91.19 104 SER A C 1
ATOM 855 O O . SER A 1 104 ? 11.674 -8.391 -14.307 1.00 91.19 104 SER A O 1
ATOM 857 N N . ARG A 1 105 ? 11.524 -6.464 -15.450 1.00 85.62 105 ARG A N 1
ATOM 858 C CA . ARG A 1 105 ? 12.253 -6.886 -16.644 1.00 85.62 105 ARG A CA 1
ATOM 859 C C . ARG A 1 105 ? 13.255 -5.812 -17.028 1.00 85.62 105 ARG A C 1
ATOM 861 O O . ARG A 1 105 ? 12.910 -4.640 -17.200 1.00 85.62 105 ARG A O 1
ATOM 868 N N . TYR A 1 106 ? 14.489 -6.247 -17.230 1.00 75.00 106 TYR A N 1
ATOM 869 C CA . TYR A 1 106 ? 15.476 -5.451 -17.933 1.00 75.00 106 TYR A CA 1
ATOM 870 C C . TYR A 1 106 ? 15.138 -5.480 -19.433 1.00 75.00 106 TYR A C 1
ATOM 872 O O . TYR A 1 106 ? 14.732 -6.531 -19.936 1.00 75.00 106 TYR A O 1
ATOM 880 N N . PRO A 1 107 ? 15.230 -4.347 -20.146 1.00 68.19 107 PRO A N 1
ATOM 881 C CA . PRO A 1 107 ? 15.230 -4.377 -21.605 1.00 68.19 107 PRO A CA 1
ATOM 882 C C . PRO A 1 107 ? 16.415 -5.220 -22.098 1.00 68.19 107 PRO A C 1
ATOM 884 O O . PRO A 1 107 ? 17.427 -5.304 -21.401 1.00 68.19 107 PRO A O 1
ATOM 887 N N . ASP A 1 108 ? 16.249 -5.877 -23.249 1.00 67.00 108 ASP A N 1
ATOM 888 C CA . ASP A 1 108 ? 17.157 -6.918 -23.747 1.00 67.00 108 ASP A CA 1
ATOM 889 C C . ASP A 1 108 ? 18.650 -6.546 -23.653 1.00 67.00 108 ASP A C 1
ATOM 891 O O . ASP A 1 108 ? 19.063 -5.404 -23.866 1.00 67.00 108 ASP A O 1
ATOM 895 N N . GLU A 1 109 ? 19.461 -7.567 -23.370 1.00 54.31 109 GLU A N 1
ATOM 896 C CA . GLU A 1 109 ? 20.878 -7.532 -22.967 1.00 54.31 109 GLU A CA 1
ATOM 897 C C . GLU A 1 109 ? 21.827 -6.769 -23.918 1.00 54.31 109 GLU A C 1
ATOM 899 O O . GLU A 1 109 ? 22.936 -6.399 -23.536 1.00 54.31 109 GLU A O 1
ATOM 904 N N . LEU A 1 110 ? 21.391 -6.482 -25.145 1.00 55.84 110 LEU A N 1
ATOM 905 C CA . LEU A 1 110 ? 22.146 -5.706 -26.133 1.00 55.84 110 LEU A CA 1
ATOM 906 C C . LEU A 1 110 ? 22.092 -4.182 -25.912 1.00 55.84 110 LEU A C 1
ATOM 908 O O . LEU A 1 110 ? 22.841 -3.466 -26.572 1.00 55.84 110 LEU A O 1
ATOM 912 N N . ASP A 1 111 ? 21.256 -3.683 -24.992 1.00 54.56 111 ASP A N 1
ATOM 913 C CA . ASP A 1 111 ? 21.009 -2.242 -24.785 1.00 54.56 111 ASP A CA 1
ATOM 914 C C . ASP A 1 111 ? 21.295 -1.765 -23.341 1.00 54.56 111 ASP A C 1
ATOM 916 O O . ASP A 1 111 ? 20.945 -0.653 -22.949 1.00 54.56 111 ASP A O 1
ATOM 920 N N . VAL A 1 112 ? 21.955 -2.586 -22.511 1.00 55.41 112 VAL A N 1
ATOM 921 C CA . VAL A 1 112 ? 22.199 -2.287 -21.078 1.00 55.41 112 VAL A CA 1
ATOM 922 C C . VAL A 1 112 ? 23.110 -1.063 -20.880 1.00 55.41 112 VAL A C 1
ATOM 924 O O . VAL A 1 112 ? 23.045 -0.395 -19.851 1.00 55.41 112 VAL A O 1
ATOM 927 N N . SER A 1 113 ? 23.917 -0.711 -21.886 1.00 56.03 113 SER A N 1
ATOM 928 C CA . SER A 1 113 ? 24.753 0.499 -21.878 1.00 56.03 113 SER A CA 1
ATOM 929 C C . SER A 1 113 ? 23.963 1.799 -22.102 1.00 56.03 113 SER A C 1
ATOM 931 O O . SER A 1 113 ? 24.485 2.875 -21.810 1.00 56.03 113 SER A O 1
ATOM 933 N N . THR A 1 114 ? 22.751 1.726 -22.653 1.00 58.62 114 THR A N 1
ATOM 934 C CA . THR A 1 114 ? 21.983 2.886 -23.147 1.00 58.62 114 THR A CA 1
ATOM 935 C C . THR A 1 114 ? 20.573 2.953 -22.576 1.00 58.62 114 THR A C 1
ATOM 937 O O . THR A 1 114 ? 19.960 4.026 -22.569 1.00 58.62 114 THR A O 1
ATOM 940 N N . SER A 1 115 ? 20.064 1.851 -22.023 1.00 64.12 115 SER A N 1
ATOM 941 C CA . SER A 1 115 ? 18.769 1.858 -21.367 1.00 64.12 115 SER A CA 1
ATOM 942 C C . SER A 1 115 ? 18.834 2.567 -20.020 1.00 64.12 115 SER A C 1
ATOM 944 O O . SER A 1 115 ? 19.378 2.083 -19.030 1.00 64.12 115 SER A O 1
ATOM 946 N N . THR A 1 116 ? 18.179 3.718 -19.969 1.00 77.44 116 THR A N 1
ATOM 947 C CA . THR A 1 116 ? 17.971 4.503 -18.750 1.00 77.44 116 THR A CA 1
ATOM 948 C C . THR A 1 116 ? 16.791 4.004 -17.912 1.00 77.44 116 THR A C 1
ATOM 950 O O . THR A 1 116 ? 16.517 4.574 -16.856 1.00 77.44 116 THR A O 1
ATOM 953 N N . HIS A 1 117 ? 16.091 2.950 -18.356 1.00 84.00 117 HIS A N 1
ATOM 954 C CA . HIS A 1 117 ? 14.850 2.499 -17.732 1.00 84.00 117 HIS A CA 1
ATOM 955 C C . HIS A 1 117 ? 14.770 0.975 -17.551 1.00 84.00 117 HIS A C 1
ATOM 957 O O . HIS A 1 117 ? 15.203 0.196 -18.398 1.00 84.00 117 HIS A O 1
ATOM 963 N N . GLN A 1 118 ? 14.136 0.564 -16.457 1.00 87.88 118 GLN A N 1
ATOM 964 C CA . GLN A 1 118 ? 13.656 -0.789 -16.190 1.00 87.88 118 GLN A CA 1
ATOM 965 C C . GLN A 1 118 ? 12.140 -0.845 -16.418 1.00 87.88 118 GLN A C 1
ATOM 967 O O . GLN A 1 118 ? 11.421 0.145 -16.216 1.00 87.88 118 GLN A O 1
ATOM 972 N N . LEU A 1 119 ? 11.653 -2.004 -16.857 1.00 91.31 119 LEU A N 1
ATOM 973 C CA . LEU A 1 119 ? 10.237 -2.240 -17.108 1.00 91.31 119 LEU A CA 1
ATOM 974 C C . LEU A 1 119 ? 9.635 -3.010 -15.938 1.00 91.31 119 LEU A C 1
ATOM 976 O O . LEU A 1 119 ? 10.140 -4.062 -15.564 1.00 91.31 119 LEU A O 1
ATOM 980 N N . PHE A 1 120 ? 8.520 -2.522 -15.410 1.00 94.31 120 PHE A N 1
ATOM 981 C CA . PHE A 1 120 ? 7.772 -3.195 -14.357 1.00 94.31 120 PHE A CA 1
ATOM 982 C C . PHE A 1 120 ? 6.343 -3.466 -14.795 1.00 94.31 120 PHE A C 1
ATOM 984 O O . PHE A 1 120 ? 5.756 -2.701 -15.566 1.00 94.31 120 PHE A O 1
ATOM 991 N N . ARG A 1 121 ? 5.766 -4.543 -14.275 1.00 95.31 121 ARG A N 1
ATOM 992 C CA . ARG A 1 121 ? 4.368 -4.903 -14.505 1.00 95.31 121 ARG A CA 1
ATOM 993 C C . ARG A 1 121 ? 3.784 -5.525 -13.247 1.00 95.31 121 ARG A C 1
ATOM 995 O O . ARG A 1 121 ? 4.431 -6.365 -12.628 1.00 95.31 121 ARG A O 1
ATOM 1002 N N . PHE A 1 122 ? 2.559 -5.148 -12.890 1.00 95.44 122 PHE A N 1
ATOM 1003 C CA . PHE A 1 122 ? 1.831 -5.863 -11.845 1.00 95.44 122 PHE A CA 1
ATOM 1004 C C . PHE A 1 122 ? 1.436 -7.253 -12.342 1.00 95.44 122 PHE A C 1
ATOM 1006 O O . PHE A 1 122 ? 0.922 -7.416 -13.448 1.00 95.44 122 PHE A O 1
ATOM 1013 N N . THR A 1 123 ? 1.686 -8.263 -11.520 1.00 95.75 123 THR A N 1
ATOM 1014 C CA . THR A 1 123 ? 1.270 -9.641 -11.796 1.00 95.75 123 THR A CA 1
ATOM 1015 C C . THR A 1 123 ? -0.238 -9.792 -11.571 1.00 95.75 123 THR A C 1
ATOM 1017 O O . THR A 1 123 ? -0.849 -8.928 -10.937 1.00 95.75 123 THR A O 1
ATOM 1020 N N . PRO A 1 124 ? -0.881 -10.888 -12.016 1.00 95.00 124 PRO A N 1
ATOM 1021 C CA . PRO A 1 124 ? -2.287 -11.126 -11.687 1.00 95.00 124 PRO A CA 1
ATOM 1022 C C . PRO A 1 124 ? -2.578 -11.107 -10.166 1.00 95.00 124 PRO A C 1
ATOM 1024 O O . PRO A 1 124 ? -3.534 -10.435 -9.765 1.00 95.00 124 PRO A O 1
ATOM 1027 N N . PRO A 1 125 ? -1.744 -11.717 -9.289 1.00 92.75 125 PRO A N 1
ATOM 1028 C CA . PRO A 1 125 ? -1.840 -11.517 -7.840 1.00 92.75 125 PRO A CA 1
ATOM 1029 C C . PRO A 1 125 ? -1.695 -10.052 -7.412 1.00 92.75 125 PRO A C 1
ATOM 1031 O O . PRO A 1 125 ? -2.462 -9.577 -6.577 1.00 92.75 125 PRO A O 1
ATOM 1034 N N . GLY A 1 126 ? -0.762 -9.309 -8.016 1.00 92.81 126 GLY A N 1
ATOM 1035 C CA . GLY A 1 126 ? -0.575 -7.881 -7.760 1.00 92.81 126 GLY A CA 1
ATOM 1036 C C . GLY A 1 126 ? -1.808 -7.049 -8.107 1.00 92.81 126 GLY A C 1
ATOM 1037 O O . GLY A 1 126 ? -2.230 -6.205 -7.323 1.00 92.81 126 GLY A O 1
ATOM 1038 N N . ILE A 1 127 ? -2.460 -7.328 -9.234 1.00 93.19 127 ILE A N 1
ATOM 1039 C CA . ILE A 1 127 ? -3.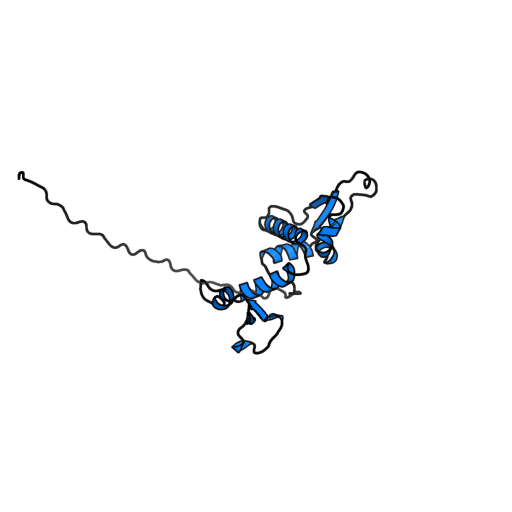714 -6.678 -9.634 1.00 93.19 127 ILE A CA 1
ATOM 1040 C C . ILE A 1 127 ? -4.843 -6.990 -8.647 1.00 93.19 127 ILE A C 1
ATOM 1042 O O . ILE A 1 127 ? -5.585 -6.087 -8.247 1.00 93.19 127 ILE A O 1
ATOM 1046 N N . ALA A 1 128 ? -4.964 -8.245 -8.206 1.00 90.50 128 ALA A N 1
ATOM 1047 C CA . ALA A 1 128 ? -5.922 -8.620 -7.170 1.00 90.50 128 ALA A CA 1
ATOM 1048 C C . ALA A 1 128 ? -5.644 -7.871 -5.856 1.00 90.50 128 ALA A C 1
ATOM 1050 O O . ALA A 1 128 ? -6.575 -7.337 -5.246 1.00 90.50 128 ALA A O 1
ATOM 1051 N N . PHE A 1 129 ? -4.373 -7.758 -5.465 1.00 88.56 129 PHE A N 1
ATOM 1052 C CA . PHE A 1 129 ? -3.928 -6.962 -4.326 1.00 88.56 129 PHE A CA 1
ATOM 1053 C C . PHE A 1 129 ? -4.307 -5.478 -4.479 1.00 88.56 129 PHE A C 1
ATOM 1055 O O . PHE A 1 129 ? -4.932 -4.926 -3.576 1.00 88.56 129 PHE A O 1
ATOM 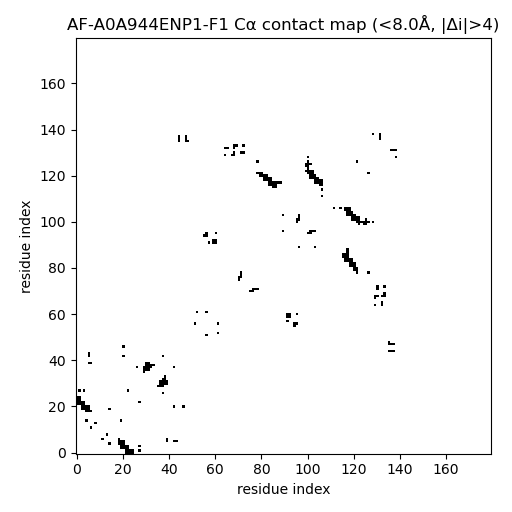1062 N N . LEU A 1 130 ? -4.056 -4.839 -5.628 1.00 89.25 130 LEU A N 1
ATOM 1063 C CA . LEU A 1 130 ? -4.432 -3.437 -5.877 1.00 89.25 130 LEU A CA 1
ATOM 1064 C C . LEU A 1 130 ? -5.951 -3.209 -5.808 1.00 89.25 130 LEU A C 1
ATOM 1066 O O . LEU A 1 130 ? -6.419 -2.205 -5.269 1.00 89.25 130 LEU A O 1
ATOM 1070 N N . ARG A 1 131 ? -6.756 -4.147 -6.317 1.00 86.44 131 ARG A N 1
ATOM 1071 C CA . ARG A 1 131 ? -8.223 -4.080 -6.192 1.00 86.44 131 ARG A CA 1
ATOM 1072 C C . ARG A 1 131 ? -8.663 -4.207 -4.731 1.00 86.44 131 ARG A C 1
ATOM 1074 O O . ARG A 1 131 ? -9.557 -3.483 -4.289 1.00 86.44 131 ARG A O 1
ATOM 1081 N N . ARG A 1 132 ? -8.023 -5.102 -3.970 1.00 80.56 132 ARG A N 1
ATOM 1082 C CA . ARG A 1 132 ? -8.260 -5.265 -2.527 1.00 80.56 132 ARG A CA 1
ATOM 1083 C C . ARG A 1 132 ? -7.802 -4.044 -1.737 1.00 80.56 132 ARG A C 1
ATOM 1085 O O . ARG A 1 132 ? -8.489 -3.706 -0.784 1.00 80.56 132 ARG A O 1
ATOM 1092 N N . TRP A 1 133 ? -6.739 -3.357 -2.156 1.00 76.12 133 TRP A N 1
ATOM 1093 C CA . TRP A 1 133 ? -6.219 -2.139 -1.529 1.00 76.12 133 TRP A CA 1
ATOM 1094 C C . TRP A 1 133 ? -7.274 -1.030 -1.459 1.00 76.12 133 TRP A C 1
ATOM 1096 O O . TRP A 1 133 ? -7.524 -0.476 -0.392 1.00 76.12 133 TRP A O 1
ATOM 1106 N N . MET A 1 134 ? -7.983 -0.769 -2.562 1.00 69.00 134 MET A N 1
ATOM 1107 C CA . MET A 1 134 ? -9.068 0.227 -2.591 1.00 69.00 134 MET A CA 1
ATOM 1108 C C . MET A 1 134 ? -10.314 -0.212 -1.813 1.00 69.00 134 MET A C 1
ATOM 1110 O O . MET A 1 134 ? -11.051 0.628 -1.302 1.00 69.00 134 MET A O 1
ATOM 1114 N N . GLY A 1 135 ? -10.553 -1.524 -1.713 1.00 60.75 135 GLY A N 1
ATOM 1115 C CA . GLY A 1 135 ? -11.626 -2.097 -0.895 1.00 60.75 135 GLY A CA 1
ATOM 1116 C C . GLY A 1 135 ? -11.238 -2.357 0.564 1.00 60.75 135 GLY A C 1
ATOM 1117 O O . GLY A 1 135 ? -12.096 -2.795 1.328 1.00 60.75 135 GLY A O 1
ATOM 1118 N N . ALA A 1 136 ? -9.959 -2.150 0.903 1.00 59.91 136 ALA A N 1
ATOM 1119 C CA . ALA A 1 136 ? -9.275 -2.505 2.143 1.00 59.91 136 ALA A CA 1
ATOM 1120 C C . ALA A 1 136 ? -9.756 -3.835 2.762 1.00 59.91 136 ALA A C 1
ATOM 1122 O O . ALA A 1 136 ? -10.106 -3.934 3.941 1.00 59.91 136 ALA A O 1
ATOM 1123 N N . ARG A 1 137 ? -9.807 -4.869 1.913 1.00 51.25 137 ARG A N 1
ATOM 11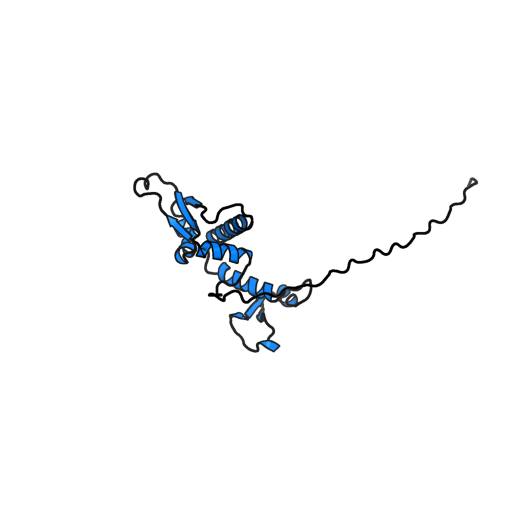24 C CA . ARG A 1 137 ? -10.138 -6.239 2.322 1.00 51.25 137 ARG A CA 1
ATOM 1125 C C . ARG A 1 137 ? -8.888 -6.923 2.903 1.00 51.25 137 ARG A C 1
ATOM 1127 O O . ARG A 1 137 ? -7.812 -6.729 2.337 1.00 51.25 137 ARG A O 1
ATOM 1134 N N . PRO A 1 138 ? -9.012 -7.736 3.971 1.00 47.91 138 PRO A N 1
ATOM 1135 C CA . PRO A 1 138 ? -7.909 -8.545 4.496 1.00 47.91 138 PRO A CA 1
ATOM 1136 C C . PRO A 1 138 ? -7.268 -9.416 3.409 1.00 47.91 138 PRO A C 1
ATOM 1138 O O . PRO A 1 138 ? -7.976 -9.962 2.561 1.00 47.91 138 PRO A O 1
ATOM 1141 N N . LEU A 1 139 ? -5.935 -9.530 3.418 1.00 52.00 139 LEU A N 1
ATOM 1142 C CA . LEU A 1 139 ? -5.191 -10.345 2.449 1.00 52.00 139 LEU A CA 1
ATOM 1143 C C . LEU A 1 139 ? -5.182 -11.838 2.796 1.00 52.00 139 LEU A C 1
ATOM 1145 O O . LEU A 1 139 ? -4.915 -12.639 1.910 1.00 52.00 139 LEU A O 1
ATOM 1149 N N . ASP A 1 140 ? -5.575 -12.199 4.018 1.00 44.88 140 ASP A N 1
ATOM 1150 C CA . ASP A 1 140 ? -5.500 -13.570 4.547 1.00 44.88 140 ASP A CA 1
ATOM 1151 C C . ASP A 1 140 ? -6.702 -14.454 4.168 1.00 44.88 140 ASP A C 1
ATOM 1153 O O . ASP A 1 140 ? -6.894 -15.524 4.740 1.00 44.88 140 ASP A O 1
ATOM 1157 N N . VAL A 1 141 ? -7.550 -14.016 3.234 1.00 45.66 141 VAL A N 1
ATOM 1158 C CA . VAL A 1 141 ? -8.648 -14.855 2.738 1.00 45.66 141 VAL A CA 1
ATOM 1159 C C . VAL A 1 141 ? -8.134 -15.638 1.534 1.00 45.66 141 VAL A C 1
ATOM 1161 O O . VAL A 1 141 ? -8.260 -15.193 0.388 1.00 45.66 141 VAL A O 1
ATOM 1164 N N . GLU A 1 142 ? -7.494 -16.771 1.821 1.00 42.84 142 GLU A N 1
ATOM 1165 C CA . GLU A 1 142 ? -7.434 -17.894 0.888 1.00 42.84 142 GLU A CA 1
ATOM 1166 C C . GLU A 1 142 ? -8.873 -18.353 0.602 1.00 42.84 142 GLU A C 1
ATOM 1168 O O . GLU A 1 142 ? -9.692 -18.491 1.511 1.00 42.84 142 GLU A O 1
ATOM 1173 N N . ASP A 1 143 ? -9.169 -18.463 -0.689 1.00 47.81 143 ASP A N 1
ATOM 1174 C CA . ASP A 1 143 ? -10.354 -19.017 -1.345 1.00 47.81 143 ASP A CA 1
ATOM 1175 C C . ASP A 1 143 ? -11.480 -19.555 -0.439 1.00 47.81 143 ASP A C 1
ATOM 1177 O O . ASP A 1 143 ? -11.480 -20.707 -0.006 1.00 47.81 143 ASP A O 1
ATOM 1181 N N . GLN A 1 144 ? -12.529 -18.749 -0.261 1.00 35.41 144 GLN A N 1
ATOM 1182 C CA . GLN A 1 144 ? -13.879 -19.287 -0.102 1.00 35.41 144 GLN A CA 1
ATOM 1183 C C . GLN A 1 144 ? -14.722 -18.847 -1.296 1.00 35.41 144 GLN A C 1
ATOM 1185 O O . GLN A 1 144 ? -14.896 -17.652 -1.554 1.00 35.41 144 GLN A O 1
ATOM 1190 N N . GLU A 1 145 ? -15.182 -19.849 -2.047 1.00 35.97 145 GLU A N 1
ATOM 1191 C CA . GLU A 1 145 ? -16.115 -19.737 -3.164 1.00 35.97 145 GLU A CA 1
ATOM 1192 C C . GLU A 1 145 ? -17.342 -18.881 -2.794 1.00 35.97 145 GLU A C 1
ATOM 1194 O O . GLU A 1 145 ? -17.745 -18.833 -1.628 1.00 35.97 145 GLU A O 1
ATOM 1199 N N . PRO A 1 146 ? -17.947 -18.176 -3.767 1.00 36.00 146 PRO A N 1
ATOM 1200 C CA . PRO A 1 146 ? -19.063 -17.284 -3.498 1.00 36.00 146 PRO A CA 1
ATOM 1201 C C . PRO A 1 146 ? -20.308 -18.086 -3.109 1.00 36.00 146 PRO A C 1
ATOM 1203 O O . PRO A 1 146 ? -20.997 -18.629 -3.974 1.00 36.00 146 PRO A O 1
ATOM 1206 N N . ASP A 1 147 ? -20.620 -18.118 -1.811 1.00 33.28 147 ASP A N 1
ATOM 1207 C CA . ASP A 1 147 ? -21.915 -18.606 -1.357 1.00 33.28 147 ASP A CA 1
ATOM 1208 C C . ASP A 1 147 ? -23.028 -17.656 -1.821 1.00 33.28 147 ASP A C 1
ATOM 1210 O O . ASP A 1 147 ? -22.922 -16.425 -1.858 1.00 33.28 147 ASP A O 1
ATOM 1214 N N . THR A 1 148 ? -24.070 -18.311 -2.281 1.00 39.66 148 THR A N 1
ATOM 1215 C CA . THR A 1 148 ? -25.114 -17.858 -3.178 1.00 39.66 148 THR A CA 1
ATOM 1216 C C . THR A 1 148 ? -26.058 -16.800 -2.593 1.00 39.66 148 THR A C 1
ATOM 1218 O O . THR A 1 148 ? -26.425 -16.810 -1.426 1.00 39.66 148 THR A O 1
ATOM 1221 N N . ALA A 1 149 ? -26.471 -15.891 -3.483 1.00 40.12 149 ALA A N 1
ATOM 1222 C CA . ALA A 1 149 ? -27.754 -15.185 -3.542 1.00 40.12 149 ALA A CA 1
ATOM 1223 C C . ALA A 1 149 ? -28.487 -14.847 -2.222 1.00 40.12 149 ALA A C 1
ATOM 1225 O O . ALA A 1 149 ? -29.255 -15.644 -1.690 1.00 40.12 149 ALA A O 1
ATOM 1226 N N . VAL A 1 150 ? -28.444 -13.566 -1.834 1.00 33.59 150 VAL A N 1
ATOM 1227 C CA . VAL A 1 150 ? -29.546 -12.935 -1.090 1.00 33.59 150 VAL A CA 1
ATOM 1228 C C . VAL A 1 150 ? -30.152 -11.845 -1.969 1.00 33.59 150 VAL A C 1
ATOM 1230 O O . VAL A 1 150 ? -29.638 -10.733 -2.078 1.00 33.59 150 VAL A O 1
ATOM 1233 N N . THR A 1 151 ? -31.251 -12.183 -2.638 1.00 34.84 151 THR A N 1
ATOM 1234 C CA . THR A 1 151 ? -32.158 -11.220 -3.269 1.00 34.84 151 THR A CA 1
ATOM 1235 C C . THR A 1 151 ? -32.825 -10.377 -2.188 1.00 34.84 151 THR A C 1
ATOM 1237 O O . THR A 1 151 ? -33.612 -10.902 -1.403 1.00 34.84 151 THR A O 1
ATOM 1240 N N . TYR A 1 152 ? -32.553 -9.071 -2.164 1.00 33.75 152 TYR A N 1
ATOM 1241 C CA . TYR A 1 152 ? -33.354 -8.115 -1.402 1.00 33.75 152 TYR A CA 1
ATOM 1242 C C . TYR A 1 152 ? -34.392 -7.498 -2.342 1.00 33.75 152 TYR A C 1
ATOM 1244 O O . TYR A 1 152 ? -34.075 -6.643 -3.166 1.00 33.75 152 TYR A O 1
ATOM 1252 N N . SER A 1 153 ? -35.628 -7.980 -2.238 1.00 40.75 153 SER A N 1
ATOM 1253 C CA . SER A 1 153 ? -36.807 -7.334 -2.805 1.00 40.75 153 SER A CA 1
ATOM 1254 C C . SER A 1 153 ? -37.526 -6.639 -1.655 1.00 40.75 153 SER A C 1
ATOM 1256 O O . SER A 1 153 ? -38.012 -7.318 -0.755 1.00 40.75 153 SER A O 1
ATOM 1258 N N . SER A 1 154 ? -37.577 -5.308 -1.653 1.00 34.41 154 SER A N 1
ATOM 1259 C CA . SER A 1 154 ? -38.601 -4.570 -0.905 1.00 34.41 154 SER A CA 1
ATOM 1260 C C . SER A 1 154 ? -38.670 -3.116 -1.365 1.00 34.41 154 SER A C 1
ATOM 1262 O O . SER A 1 154 ? -37.690 -2.374 -1.304 1.00 34.41 154 SER A O 1
ATOM 1264 N N . GLU A 1 155 ? -39.859 -2.758 -1.825 1.00 40.47 155 GLU A N 1
ATOM 1265 C CA . GLU A 1 155 ? -40.358 -1.458 -2.256 1.00 40.47 155 GLU A CA 1
ATOM 1266 C C . GLU A 1 155 ? -39.983 -0.288 -1.327 1.00 40.47 155 GLU A C 1
ATOM 1268 O O . GLU A 1 155 ? -40.027 -0.388 -0.102 1.00 40.47 155 GLU A O 1
ATOM 1273 N N . VAL A 1 156 ? -39.669 0.861 -1.932 1.00 42.66 156 VAL A N 1
ATOM 1274 C CA . VAL A 1 156 ? -39.454 2.142 -1.242 1.00 42.66 156 VAL A CA 1
ATOM 1275 C C . VAL A 1 156 ? -40.773 2.929 -1.251 1.00 42.66 156 VAL A C 1
ATOM 1277 O O . VAL A 1 156 ? -41.235 3.281 -2.340 1.00 42.66 156 VAL A O 1
ATOM 1280 N N . PRO A 1 157 ? -41.386 3.279 -0.103 1.00 37.06 157 PRO A N 1
ATOM 1281 C CA . PRO A 1 157 ? -42.518 4.194 -0.096 1.00 37.06 157 PRO A CA 1
ATOM 1282 C C . PRO A 1 157 ? -42.029 5.647 -0.186 1.00 37.06 157 PRO A C 1
ATOM 1284 O O . PRO A 1 157 ? -41.187 6.096 0.591 1.00 37.06 157 PRO A O 1
ATOM 1287 N N . GLN A 1 158 ? -42.574 6.389 -1.150 1.00 41.69 158 GLN A N 1
ATOM 1288 C CA . GLN A 1 158 ? -42.319 7.818 -1.363 1.00 41.69 158 GLN A CA 1
ATOM 1289 C C . GLN A 1 158 ? -42.922 8.668 -0.223 1.00 41.69 158 GLN A C 1
ATOM 1291 O O . GLN A 1 158 ? -44.089 8.463 0.125 1.00 41.69 158 GLN A O 1
ATOM 1296 N N . PRO A 1 159 ? -42.202 9.661 0.334 1.00 38.78 159 PRO A N 1
ATOM 1297 C CA . PRO A 1 159 ? -42.761 10.546 1.351 1.00 38.78 159 PRO A CA 1
ATOM 1298 C C . PRO A 1 159 ? -43.706 11.593 0.736 1.00 38.78 159 PRO A C 1
ATOM 1300 O O . PRO A 1 159 ? -43.336 12.357 -0.157 1.00 38.78 159 PRO A O 1
ATOM 1303 N N . GLN A 1 160 ? -44.941 11.641 1.241 1.00 45.84 160 GLN A N 1
ATOM 1304 C CA . GLN A 1 160 ? -45.967 12.603 0.838 1.00 45.84 160 GLN A CA 1
ATOM 1305 C C . GLN A 1 160 ? -45.616 14.027 1.299 1.00 45.84 160 GLN A C 1
ATOM 1307 O O . GLN A 1 160 ? -45.302 14.285 2.460 1.00 45.84 160 GLN A O 1
ATOM 1312 N N . ARG A 1 161 ? -45.698 14.967 0.355 1.00 38.81 161 ARG A N 1
ATOM 1313 C CA . ARG A 1 161 ? -45.414 16.396 0.518 1.00 38.81 161 ARG A CA 1
ATOM 1314 C C . ARG A 1 161 ? -46.606 17.080 1.206 1.00 38.81 161 ARG A C 1
ATOM 1316 O O . ARG A 1 161 ? -47.622 17.326 0.561 1.00 38.81 161 ARG A O 1
ATOM 1323 N N . LEU A 1 162 ? -46.496 17.400 2.497 1.00 40.72 162 LEU A N 1
ATOM 1324 C CA . LEU A 1 162 ? -47.493 18.219 3.199 1.00 40.72 162 LEU A CA 1
ATOM 1325 C C . LEU A 1 162 ? -47.309 19.698 2.806 1.00 40.72 162 LEU A C 1
ATOM 1327 O O . LEU A 1 162 ? -46.390 20.369 3.269 1.00 40.72 162 LEU A O 1
ATOM 1331 N N . LEU A 1 163 ? -48.175 20.205 1.929 1.00 41.66 163 LEU A N 1
ATOM 1332 C CA . LEU A 1 163 ? -48.326 21.639 1.670 1.00 41.66 163 LEU A CA 1
ATOM 1333 C C . LEU A 1 163 ? -49.247 22.232 2.746 1.00 41.66 163 LEU A C 1
ATOM 1335 O O . LEU A 1 163 ? -50.433 21.913 2.780 1.00 41.66 163 LEU A O 1
ATOM 1339 N N . GLN A 1 164 ? -48.721 23.099 3.613 1.00 54.41 164 GLN A N 1
ATOM 1340 C CA . GLN A 1 164 ? -49.552 23.988 4.434 1.00 54.41 164 GLN A CA 1
ATOM 1341 C C . GLN A 1 164 ? -49.762 25.330 3.706 1.00 54.41 164 GLN A C 1
ATOM 1343 O O . GLN A 1 164 ? -48.807 25.851 3.124 1.00 54.41 164 GLN A O 1
ATOM 1348 N N . PRO A 1 165 ? -50.970 25.924 3.734 1.00 41.91 165 PRO A N 1
ATOM 1349 C CA . PRO A 1 165 ? -51.217 27.226 3.127 1.00 41.91 165 PRO A CA 1
ATOM 1350 C C . PRO A 1 165 ? -50.860 28.374 4.087 1.00 41.91 165 PRO A C 1
ATOM 1352 O O . PRO A 1 165 ? -51.417 28.490 5.177 1.00 41.91 165 PRO A O 1
ATOM 1355 N N . LEU A 1 166 ? -49.964 29.267 3.656 1.00 46.09 166 LEU A N 1
ATOM 1356 C CA . LEU A 1 166 ? -49.714 30.549 4.320 1.00 46.09 166 LEU A CA 1
ATOM 1357 C C . LEU A 1 166 ? -50.787 31.564 3.903 1.00 46.09 166 LEU A C 1
ATOM 1359 O O . LEU A 1 166 ? -50.820 32.046 2.773 1.00 46.09 166 LEU A O 1
ATOM 1363 N N . SER A 1 167 ? -51.675 31.886 4.840 1.00 42.88 167 SER A N 1
ATOM 1364 C CA . SER A 1 167 ? -52.681 32.939 4.729 1.00 42.88 167 SER A CA 1
ATOM 1365 C C . SER A 1 167 ? -52.038 34.333 4.733 1.00 42.88 167 SER A C 1
ATOM 1367 O O . SER A 1 167 ? -51.516 34.767 5.762 1.00 42.88 167 SER A O 1
ATOM 1369 N N . ALA A 1 168 ? -52.131 35.071 3.625 1.00 44.78 168 ALA A N 1
ATOM 1370 C CA . ALA A 1 168 ? -51.811 36.498 3.576 1.00 44.78 168 ALA A CA 1
ATOM 1371 C C . ALA A 1 168 ? -53.084 37.329 3.821 1.00 44.78 168 ALA A C 1
ATOM 1373 O O . ALA A 1 168 ? -54.016 37.336 3.013 1.00 44.78 168 ALA A O 1
ATOM 1374 N N . ARG A 1 169 ? -53.132 38.014 4.971 1.00 47.03 169 ARG A N 1
ATOM 1375 C CA . ARG A 1 169 ? -54.159 39.008 5.312 1.00 47.03 169 ARG A CA 1
ATOM 1376 C C . ARG A 1 169 ? -53.957 40.283 4.484 1.00 47.03 169 ARG A C 1
ATOM 1378 O O . ARG A 1 169 ? -52.833 40.731 4.278 1.00 47.03 169 ARG A O 1
ATOM 1385 N N . ARG A 1 170 ? -55.079 40.852 4.039 1.00 41.03 170 ARG A N 1
ATOM 1386 C CA . ARG A 1 170 ? -55.208 42.110 3.288 1.00 41.03 170 ARG A CA 1
ATOM 1387 C C . ARG A 1 170 ? -54.718 43.311 4.111 1.00 41.03 170 ARG A C 1
ATOM 1389 O O . ARG A 1 170 ? -55.038 43.405 5.293 1.00 41.03 170 ARG A O 1
ATOM 1396 N N . LYS A 1 171 ? -54.012 44.239 3.456 1.00 51.03 171 LYS A N 1
ATOM 1397 C CA . LYS A 1 171 ? -53.851 45.635 3.899 1.00 51.03 171 LYS A CA 1
ATOM 1398 C C . LYS A 1 171 ? -55.174 46.394 3.724 1.00 51.03 171 LYS A C 1
ATOM 1400 O O . LYS A 1 171 ? -55.896 46.101 2.769 1.00 51.03 171 LYS A O 1
ATOM 1405 N N . PRO A 1 172 ? -55.433 47.403 4.560 1.00 48.16 172 PRO A N 1
ATOM 1406 C CA . PRO A 1 172 ? -56.138 48.598 4.128 1.00 48.16 172 PRO A CA 1
ATOM 1407 C C . PRO A 1 172 ? -55.229 49.831 4.170 1.00 48.16 172 PRO A C 1
ATOM 1409 O O . PRO A 1 172 ? -54.335 49.943 5.010 1.00 48.16 172 PRO A O 1
ATOM 1412 N N . ASP A 1 173 ? -55.482 50.705 3.203 1.00 43.94 173 ASP A N 1
ATOM 1413 C CA . ASP A 1 173 ? -54.803 51.961 2.932 1.00 43.94 173 ASP A CA 1
ATOM 1414 C C . ASP A 1 173 ? -55.177 53.090 3.908 1.00 43.94 173 ASP A C 1
ATOM 1416 O O . ASP A 1 173 ? -56.268 53.129 4.474 1.00 43.94 173 ASP A O 1
ATOM 1420 N N . ASP A 1 174 ? -54.249 54.042 3.942 1.00 43.12 174 ASP A N 1
ATOM 1421 C CA . ASP A 1 174 ? -54.452 55.489 3.866 1.00 43.12 174 ASP A CA 1
ATOM 1422 C C . ASP A 1 174 ? -54.532 56.379 5.121 1.00 43.12 174 ASP A C 1
ATOM 1424 O O . ASP A 1 174 ? -55.330 56.212 6.040 1.00 43.12 174 ASP A O 1
ATOM 1428 N N . ASP A 1 175 ? -53.734 57.437 4.973 1.00 41.78 175 ASP A N 1
ATOM 1429 C CA . ASP A 1 175 ? -54.011 58.836 5.278 1.00 41.78 175 ASP A CA 1
ATOM 1430 C C . ASP A 1 175 ? -53.558 59.486 6.606 1.00 41.78 175 ASP A C 1
ATOM 1432 O O . ASP A 1 175 ? -53.779 59.018 7.722 1.00 41.78 175 ASP A O 1
ATOM 1436 N N . ARG A 1 176 ? -53.020 60.697 6.385 1.00 45.84 176 ARG A N 1
ATOM 1437 C CA . ARG A 1 176 ? -52.744 61.854 7.261 1.00 45.84 176 ARG A CA 1
ATOM 1438 C C . ARG A 1 176 ? -51.498 61.839 8.151 1.00 45.84 176 ARG A C 1
ATOM 1440 O O . ARG A 1 176 ? -51.381 61.117 9.126 1.00 45.84 176 ARG A O 1
ATOM 1447 N N . SER A 1 177 ? -50.509 62.663 7.783 1.00 44.56 177 SER A N 1
ATOM 1448 C CA . SER A 1 177 ? -50.333 64.076 8.206 1.00 44.56 177 SER A CA 1
ATOM 1449 C C . SER A 1 177 ? -49.745 64.171 9.624 1.00 44.56 177 SER A C 1
ATOM 1451 O O . SER A 1 177 ? -50.376 63.760 10.582 1.00 44.56 177 SER A O 1
ATOM 1453 N N . SER A 1 178 ? -48.493 64.596 9.779 1.00 46.31 178 SER A N 1
ATOM 1454 C CA . SER A 1 178 ? -48.047 65.996 9.914 1.00 46.31 178 SER A CA 1
ATOM 1455 C C . SER A 1 178 ? -47.699 66.346 11.370 1.00 46.31 178 SER A C 1
ATOM 1457 O O . SER A 1 178 ? -48.500 66.105 12.259 1.00 46.31 178 SER A O 1
ATOM 1459 N N . ARG A 1 179 ? -46.507 66.944 11.548 1.00 44.12 179 ARG A N 1
ATOM 1460 C CA . ARG A 1 179 ? -46.095 67.880 12.618 1.00 44.12 179 ARG A CA 1
ATOM 1461 C C . ARG A 1 179 ? -46.200 67.386 14.073 1.00 44.12 179 ARG A C 1
ATOM 1463 O O . ARG A 1 179 ? -47.287 67.241 14.613 1.00 44.12 179 ARG A O 1
ATOM 1470 N N . CYS A 1 180 ? -45.064 67.273 14.756 1.00 42.97 180 CYS A N 1
ATOM 1471 C CA . CYS A 1 180 ? -44.404 68.341 15.519 1.00 42.97 180 CYS A CA 1
ATOM 1472 C C . CYS A 1 180 ? -43.014 67.863 15.954 1.00 42.97 180 CYS A C 1
ATOM 1474 O O . CYS A 1 180 ? -42.841 66.631 16.085 1.00 42.97 180 CYS A O 1
#

Nearest PDB structures (foldseek):
  5aj2-assembly1_B  TM=3.656E-01  e=1.217E-01  Mus musculus
  6o07-assembly1_B  TM=5.080E-01  e=2.513E+00  Saccharomyces cerevisiae
  4hnx-assembly1_B  TM=5.791E-01  e=4.162E+00  Saccharomyces cerevisiae S288C
  4xnh-assembly1_B  TM=5.050E-01  e=4.162E+00  Saccharomyces cerevisiae

Secondary structure (DSSP, 8-state):
-EEEESS-HHHH-S--GGGEEEE-HHHHHTBSSSTTSB-HHHHHHHHHHHHHHHHTS-HHHHHHHHHHHHHHHTTSS-TTPPEEEETTHHHHTHHHHHTTSEEEEPPPGGGTTT--EEEEEE-HHHHHHHHHHHHT--TT---------------PPPPP--------PPP---------

Mean predicted aligned error: 17.55 Å

Solvent-accessible surface area (backbone atoms only — not comparable to full-atom values): 11481 Å² total; per-residue (Å²): 116,48,82,40,57,60,61,55,58,93,81,65,74,66,93,45,72,94,40,54,45,81,34,46,76,68,58,52,77,26,57,42,91,51,97,87,31,49,37,56,67,58,50,53,30,52,48,48,48,47,63,50,59,72,77,67,50,52,73,65,37,48,51,50,50,53,53,49,28,55,34,41,78,68,66,74,47,65,77,84,48,76,42,78,42,51,68,72,47,61,72,62,36,40,58,47,39,76,70,53,24,31,46,79,42,74,65,65,85,92,40,69,92,74,56,66,49,29,40,33,34,50,30,74,66,22,50,54,50,31,57,29,58,80,66,46,52,73,85,84,70,73,88,76,79,86,81,77,85,84,84,85,83,77,89,84,84,79,85,82,84,83,83,80,85,85,84,82,80,83,86,84,86,86,86,81,84,82,89,133

Foldseek 3Di:
DDKAFLDHCVPPVDDDPLGIDDDDPVLVVQDDDDPSHQHSVNVSLVVLCCVCPPPQADPVQVVVLVVCLVCVVVVNDDQFDKDKDFPPCCVNCVSCVVVQQKDKDDDDPVCPVPDRTIIMHGDPVNNVVSPCNVVSDHPPDDDDDDDDDDDDDDDDDDDDDDDDDDDDDDDDDYDDDDDD

pLDDT: mean 73.32, std 19.88, range [33.28, 95.75]

Radius of gyration: 29.39 Å; Cα contacts (8 Å, |Δi|>4): 162; chains: 1; bounding box: 81×88×52 Å